Protein AF-A0A3D5HLJ8-F1 (afdb_monomer)

Solvent-accessible surface area (backbone atoms only — not comparable to full-atom values): 14282 Å² total; per-residue (Å²): 142,80,84,81,79,79,74,76,80,73,74,82,72,66,64,73,70,57,32,66,79,69,31,53,50,34,57,61,49,8,48,51,26,37,56,48,12,52,55,36,35,51,54,22,47,53,36,50,49,53,54,50,55,29,64,70,51,93,74,47,58,77,61,73,64,45,64,58,59,53,31,22,38,53,13,49,25,49,44,29,40,51,68,42,13,49,44,28,28,52,50,44,9,49,38,37,46,44,42,30,65,73,39,59,24,96,52,55,68,43,30,63,55,51,36,51,21,52,57,32,40,63,54,16,52,48,31,42,55,50,11,53,77,31,49,10,36,94,98,41,56,12,35,53,49,43,67,78,48,46,55,57,43,47,34,84,56,25,69,28,64,5,42,54,29,41,46,51,13,51,46,37,38,45,52,17,49,37,49,42,18,56,31,51,47,48,22,66,74,74,40,47,35,91,91,62,49,80,91,68,55,52,63,34,52,51,25,45,47,54,30,23,52,46,43,57,66,24,45,61,43,35,47,50,44,50,48,48,49,51,33,38,66,74,68,78,46,35,64,46,35,61,94,66,74,22,39,40,64,56,50,54,53,34,44,46,61,20,49,57,54,44,58,46,48,60,45,37,37,53,54,10,51,50,53,50,55,49,76,73,75,113

Radius of gyration: 22.06 Å; Cα contacts (8 Å, |Δi|>4): 430; chains: 1; bounding box: 84×42×60 Å

Secondary structure (DSSP, 8-state):
---------------THHHHHT---HHHHHHHHHHHHHHHHHHHHHHHHHHHHHTTSSSSTTTTT-HHHHHHHHHHHHHIIIIIIIHIIIIIIIIHHHHHHHHT-SS-SSHHHHHHHHHHHHHHHHHHHHTTSSB-STT-BS--STTTT-TTTTTTTS-STHHHHHHHHHHHHHHHHHHHHHHHHHHHHHSPPTT--GGGS-HHHHHHHHHHHHHHHHHHHHHHHHHHHHHHHHS---SS-GGGT--HHHHHHHHHHHHHHHHHHHHHHHHHHHHHHHHHH-

Foldseek 3Di:
DDDPPPPPPPPPQDDDPCCQLQPLALQSQLVLLQVQLVVLLVVLVVLVVVLCQCVVDPDRGPVNVPVQVSLQSQQSSVCSCQLGHLLSNLQRRCVSNPQCVQQVFPHWPRSRLNSVLSVLLVVLVVLLVVLQVWQWAPPHGHDRCHNLCFPPCVANVTLTCSSVSNLVSLVSSLSSLLSSLVRLLCCNPPGGDPPQDPVNGQQLSVLSNVLSVLSNPQSVLVNVLSVQSSCVNPVVDCQPPVVNPHNSVVSVVSSVSNVVSSVSSSCSSVVRVVVVVVVVPD

Sequence (282 aa):
MATDQATAHHEDHPVGWKRYVYSTNHKDIGTMYLIFAIIAGIIGGAMSVVMRMELQAPGDGILGGDYHLYNVLVTGHGLIMVFFMVMPAMIGGFGNWFVPLMIGAPDMAFPRMNNISFWLLPFAFALLGISIFVEGPPGNDGVGGGWTIYPPLSTSGQPGPAMDFAILSLHVAGASSILGAINFITTIFNMRAPGMTLHKMPLFVWSVLVTAFLLLLSLPVLAGAITMLLTDRNFGTTFFDPAGGGDPILYQHLFWFFGHPEVYILILPGFGIISHVVSTFS

Nearest PDB structures (foldseek):
  7vuw-assembly2_N  TM=9.730E-01  e=6.726E-23  Bos taurus
  3ehb-assembly1_A  TM=9.727E-01  e=1.563E-22  Paracoccus denitrificans
  3oma-assembly1_A  TM=9.628E-01  e=1.368E-22  Cereibacter sphaeroides 2.4.1
  3omi-assembly2_C  TM=9.629E-01  e=3.323E-22  Cereibacter sphaeroides 2.4.1
  3fye-assembly1_A  TM=9.620E-01  e=5.414E-22  Cereibacter sphaeroides

Mean predicted aligned error: 4.8 Å

Structure (mmCIF, N/CA/C/O backbone):
data_AF-A0A3D5HLJ8-F1
#
_entry.id   AF-A0A3D5HLJ8-F1
#
loop_
_atom_site.group_PDB
_atom_site.id
_atom_site.type_symbol
_atom_site.label_atom_id
_atom_site.label_alt_id
_atom_site.label_comp_id
_atom_site.label_asym_id
_atom_site.label_entity_id
_atom_site.label_seq_id
_atom_site.pdbx_PDB_ins_code
_atom_site.Cartn_x
_atom_site.Cartn_y
_atom_site.Cartn_z
_atom_site.occupancy
_atom_site.B_iso_or_equiv
_atom_site.auth_seq_id
_atom_site.auth_comp_id
_atom_site.auth_asym_id
_atom_site.auth_atom_id
_atom_site.pdbx_PDB_model_num
ATOM 1 N N . MET A 1 1 ? -56.054 14.769 29.050 1.00 47.56 1 MET A N 1
ATOM 2 C CA . MET A 1 1 ? -55.727 14.804 27.610 1.00 47.56 1 MET A CA 1
ATOM 3 C C . MET A 1 1 ? -54.433 15.575 27.441 1.00 47.56 1 MET A C 1
ATOM 5 O O . MET A 1 1 ? -54.458 16.782 27.613 1.00 47.56 1 MET A O 1
ATOM 9 N N . ALA A 1 2 ? -53.332 14.874 27.185 1.00 40.81 2 ALA A N 1
ATOM 10 C CA . ALA A 1 2 ? -52.115 15.396 26.560 1.00 40.81 2 ALA A CA 1
ATOM 11 C C . ALA A 1 2 ? -51.231 14.175 26.270 1.00 40.81 2 ALA A C 1
ATOM 13 O O . ALA A 1 2 ? -50.434 13.750 27.099 1.00 40.81 2 ALA A O 1
ATOM 14 N N . THR A 1 3 ? -51.497 13.513 25.147 1.00 42.25 3 THR A N 1
ATOM 15 C CA . THR A 1 3 ? -50.581 12.528 24.573 1.00 42.25 3 THR A CA 1
ATOM 16 C C . THR A 1 3 ? -49.439 13.307 23.942 1.00 42.25 3 THR A C 1
ATOM 18 O O . THR A 1 3 ? -49.626 13.916 22.889 1.00 42.25 3 THR A O 1
ATOM 21 N N . ASP A 1 4 ? -48.296 13.315 24.616 1.00 45.56 4 ASP A N 1
ATOM 22 C CA . ASP A 1 4 ? -47.043 13.822 24.072 1.00 45.56 4 ASP A CA 1
ATOM 23 C C . ASP A 1 4 ? -46.624 12.879 22.936 1.00 45.56 4 ASP A C 1
ATOM 25 O O . ASP A 1 4 ? -46.212 11.736 23.155 1.00 45.56 4 ASP A O 1
ATOM 29 N N . GLN A 1 5 ? -46.844 13.314 21.696 1.00 44.53 5 GLN A N 1
ATOM 30 C CA . GLN A 1 5 ? -46.314 12.638 20.522 1.00 44.53 5 GLN A CA 1
ATOM 31 C C . GLN A 1 5 ? -44.811 12.903 20.483 1.00 44.53 5 GLN A C 1
ATOM 33 O O . GLN A 1 5 ? -44.355 13.890 19.914 1.00 44.53 5 GLN A O 1
ATOM 38 N N . ALA A 1 6 ? -44.038 11.995 21.074 1.00 44.53 6 ALA A N 1
ATOM 39 C CA . ALA A 1 6 ? -42.623 11.856 20.774 1.00 44.53 6 ALA A CA 1
ATOM 40 C C . ALA A 1 6 ? -42.485 11.375 19.319 1.00 44.53 6 ALA A C 1
ATOM 42 O O . ALA A 1 6 ? -42.356 10.183 19.041 1.00 44.53 6 ALA A O 1
ATOM 43 N N . THR A 1 7 ? -42.567 12.303 18.367 1.00 42.22 7 THR A N 1
ATOM 44 C CA . THR A 1 7 ? -42.122 12.072 16.996 1.00 42.22 7 THR A CA 1
ATOM 45 C C . THR A 1 7 ? -40.618 11.857 17.042 1.00 42.22 7 THR A C 1
ATOM 47 O O . THR A 1 7 ? -39.843 12.806 17.161 1.00 42.22 7 THR A O 1
ATOM 50 N N . ALA A 1 8 ? -40.210 10.590 16.994 1.00 45.53 8 ALA A N 1
ATOM 51 C CA . ALA A 1 8 ? -38.843 10.209 16.704 1.00 45.53 8 ALA A CA 1
ATOM 52 C C . ALA A 1 8 ? -38.438 10.889 15.390 1.00 45.53 8 ALA A C 1
ATOM 54 O O . ALA A 1 8 ? -38.979 10.578 14.327 1.00 45.53 8 ALA A O 1
ATOM 55 N N . HIS A 1 9 ? -37.517 11.849 15.470 1.00 40.72 9 HIS A N 1
ATOM 56 C CA . HIS A 1 9 ? -36.786 12.325 14.307 1.00 40.72 9 HIS A CA 1
ATOM 57 C C . HIS A 1 9 ? -36.002 11.128 13.762 1.00 40.72 9 HIS A C 1
ATOM 59 O O . HIS A 1 9 ? -34.930 10.796 14.260 1.00 40.72 9 HIS A O 1
ATOM 65 N N . HIS A 1 10 ? -36.570 10.433 12.777 1.00 45.97 10 HIS A N 1
ATOM 66 C CA . HIS A 1 10 ? -35.800 9.552 11.917 1.00 45.97 10 HIS A CA 1
ATOM 67 C C . HIS A 1 10 ? -34.800 10.449 11.189 1.00 45.97 10 HIS A C 1
ATOM 69 O O . HIS A 1 10 ? -35.182 11.199 10.294 1.00 45.97 10 HIS A O 1
ATOM 75 N N . GLU A 1 11 ? -33.542 10.452 11.632 1.00 57.72 11 GLU A N 1
ATOM 76 C CA . GLU A 1 11 ? -32.472 11.061 10.852 1.00 57.72 11 GLU A CA 1
ATOM 77 C C . GLU A 1 11 ? -32.459 10.373 9.485 1.00 57.72 11 GLU A C 1
ATOM 79 O O . GLU A 1 11 ? -32.290 9.154 9.395 1.00 57.72 11 GLU A O 1
ATOM 84 N N . ASP A 1 12 ? -32.708 11.146 8.427 1.00 61.47 12 ASP A N 1
ATOM 85 C CA . ASP A 1 12 ? -32.666 10.671 7.050 1.00 61.47 12 ASP A CA 1
ATOM 86 C C . ASP A 1 12 ? -31.256 10.152 6.753 1.00 61.47 12 ASP A C 1
ATOM 88 O O . ASP A 1 12 ? -30.335 10.905 6.422 1.00 61.47 12 ASP A O 1
ATOM 92 N N . HIS A 1 13 ? -31.064 8.840 6.890 1.00 66.75 13 HIS A N 1
ATOM 93 C CA . HIS A 1 13 ? -29.817 8.210 6.501 1.00 66.75 13 HIS A CA 1
ATOM 94 C C . HIS A 1 13 ? -29.639 8.369 4.986 1.00 66.75 13 HIS A C 1
ATOM 96 O O . HIS A 1 13 ? -30.543 8.015 4.222 1.00 66.75 13 HIS A O 1
ATOM 102 N N . PRO A 1 14 ? -28.483 8.873 4.516 1.00 77.06 14 PRO A N 1
ATOM 103 C CA . PRO A 1 14 ? -28.240 9.005 3.090 1.00 77.06 14 PRO A CA 1
ATOM 104 C C . PRO A 1 14 ? -28.368 7.634 2.413 1.00 77.06 14 PRO A C 1
ATOM 106 O O . PRO A 1 14 ? -27.806 6.641 2.874 1.00 77.06 14 PRO A O 1
ATOM 109 N N . VAL A 1 15 ? -29.122 7.583 1.313 1.00 83.44 15 VAL A N 1
ATOM 110 C CA . VAL A 1 15 ? -29.376 6.367 0.523 1.00 83.44 15 VAL A CA 1
ATOM 111 C C . VAL A 1 15 ? -28.613 6.383 -0.803 1.00 83.44 15 VAL A C 1
ATOM 113 O O . VAL A 1 15 ? -28.214 7.435 -1.311 1.00 83.44 15 VAL A O 1
ATOM 116 N N . GLY A 1 16 ? -28.410 5.198 -1.382 1.00 87.25 16 GLY A N 1
ATOM 117 C CA . GLY A 1 16 ? -27.725 5.033 -2.666 1.00 87.25 16 GLY A CA 1
ATOM 118 C C . GLY A 1 16 ? -26.243 5.418 -2.608 1.00 87.25 16 GLY A C 1
ATOM 119 O O . GLY A 1 16 ? -25.570 5.200 -1.605 1.00 87.25 16 GLY A O 1
ATOM 120 N N . TRP A 1 17 ? -25.720 6.002 -3.688 1.00 88.88 17 TRP A N 1
ATOM 121 C CA . TRP A 1 17 ? -24.291 6.323 -3.813 1.00 88.88 17 TRP A CA 1
ATOM 122 C C . TRP A 1 17 ? -23.803 7.366 -2.795 1.00 88.88 17 TRP A C 1
ATOM 124 O O . TRP A 1 17 ? -22.659 7.298 -2.348 1.00 88.88 17 TRP A O 1
ATOM 134 N N . LYS A 1 18 ? -24.674 8.304 -2.383 1.00 89.81 18 LYS A N 1
ATOM 135 C CA . LYS A 1 18 ? -24.332 9.358 -1.411 1.00 89.81 18 LYS A CA 1
ATOM 136 C C . LYS A 1 18 ? -23.948 8.778 -0.053 1.00 89.81 18 LYS A C 1
ATOM 138 O O . LYS A 1 18 ? -23.083 9.346 0.606 1.00 89.81 18 LYS A O 1
ATOM 143 N N . ARG A 1 19 ? -24.556 7.645 0.324 1.00 89.56 19 ARG A N 1
ATOM 144 C CA . ARG A 1 19 ? -24.228 6.903 1.546 1.00 89.56 19 ARG A CA 1
ATOM 145 C C . ARG A 1 19 ? -22.748 6.564 1.610 1.00 89.56 19 ARG A C 1
ATOM 147 O O . ARG A 1 19 ? -22.129 6.766 2.639 1.00 89.56 19 ARG A O 1
ATOM 154 N N . TYR A 1 20 ? -22.207 6.067 0.503 1.00 90.19 20 TYR A N 1
ATOM 155 C CA . TYR A 1 20 ? -20.840 5.568 0.426 1.00 90.19 20 TYR A CA 1
ATOM 156 C C . TYR A 1 20 ? -19.841 6.697 0.167 1.00 90.19 20 TYR A C 1
ATOM 158 O O . TYR A 1 20 ? -18.838 6.803 0.863 1.00 90.19 20 TYR A O 1
ATOM 166 N N . VAL A 1 21 ? -20.133 7.602 -0.774 1.00 91.94 21 VAL A N 1
ATOM 167 C CA . VAL A 1 21 ? -19.215 8.704 -1.117 1.00 91.94 21 VAL A CA 1
ATOM 168 C C . VAL A 1 21 ? -18.995 9.664 0.050 1.00 91.94 21 VAL A C 1
ATOM 170 O O . VAL A 1 21 ? -17.865 10.084 0.296 1.00 91.94 21 VAL A O 1
ATOM 173 N N . TYR A 1 22 ? -20.047 9.974 0.807 1.00 92.25 22 TYR A N 1
ATOM 174 C CA . TYR A 1 22 ? -19.978 10.901 1.938 1.00 92.25 22 TYR A CA 1
ATOM 175 C C . TYR A 1 22 ? -20.074 10.194 3.292 1.00 92.25 22 TYR A C 1
ATOM 177 O O . TYR A 1 22 ? -20.430 10.832 4.284 1.00 92.25 22 TYR A O 1
ATOM 185 N N . SER A 1 23 ? -19.778 8.890 3.341 1.00 93.19 23 SER A N 1
ATOM 186 C CA . SER A 1 23 ? -19.899 8.126 4.577 1.00 93.19 23 SER A CA 1
ATOM 187 C C . SER A 1 23 ? -18.988 8.685 5.662 1.00 93.19 23 SER A C 1
ATOM 189 O O . SER A 1 23 ? -17.815 8.966 5.430 1.00 93.19 23 SER A O 1
ATOM 191 N N . THR A 1 24 ? -19.518 8.795 6.874 1.00 94.56 24 THR A N 1
ATOM 192 C CA . THR A 1 24 ? -18.714 8.901 8.096 1.00 94.56 24 THR A CA 1
ATOM 193 C C . THR A 1 24 ? -18.769 7.623 8.919 1.00 94.56 24 THR A C 1
ATOM 195 O O . THR A 1 24 ? -18.043 7.506 9.890 1.00 94.56 24 THR A O 1
ATOM 198 N N . ASN A 1 25 ? -19.605 6.661 8.534 1.00 96.31 25 ASN A N 1
ATOM 199 C CA . ASN A 1 25 ? -19.852 5.462 9.309 1.00 96.31 25 ASN A CA 1
ATOM 200 C C . ASN A 1 25 ? -18.732 4.434 9.071 1.00 96.31 25 ASN A C 1
ATOM 202 O O . ASN A 1 25 ? -18.549 3.965 7.942 1.00 96.31 25 ASN A O 1
ATOM 206 N N . HIS A 1 26 ? -18.013 4.038 10.129 1.00 97.69 26 HIS A N 1
ATOM 207 C CA . HIS A 1 26 ? -16.925 3.052 10.039 1.00 97.69 26 HIS A CA 1
ATOM 208 C C . HIS A 1 26 ? -17.322 1.718 9.387 1.00 97.69 26 HIS A C 1
ATOM 210 O O . HIS A 1 26 ? -16.491 1.061 8.765 1.00 97.69 26 HIS A O 1
ATOM 216 N N . LYS A 1 27 ? -18.590 1.315 9.486 1.00 97.75 27 LYS A N 1
ATOM 217 C CA . LYS A 1 27 ? -19.121 0.063 8.930 1.00 97.75 27 LYS A CA 1
ATOM 218 C C . LYS A 1 27 ? -19.225 0.135 7.412 1.00 97.75 27 LYS A C 1
ATOM 220 O O . LYS A 1 27 ? -18.802 -0.782 6.708 1.0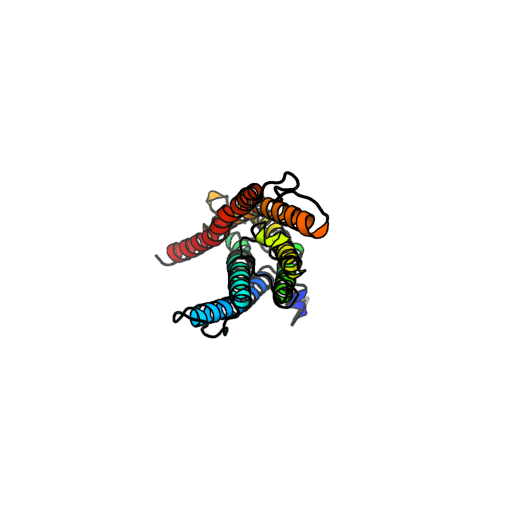0 97.75 27 LYS A O 1
ATOM 225 N N . ASP A 1 28 ? -19.756 1.246 6.910 1.00 96.88 28 ASP A N 1
ATOM 226 C CA . ASP A 1 28 ? -19.867 1.499 5.474 1.00 96.88 28 ASP A CA 1
ATOM 227 C C . ASP A 1 28 ? -18.473 1.642 4.855 1.00 96.88 28 ASP A C 1
ATOM 229 O O . ASP A 1 28 ? -18.185 1.002 3.846 1.00 96.88 28 ASP A O 1
ATOM 233 N N . ILE A 1 29 ? -17.578 2.392 5.509 1.00 97.94 29 ILE A N 1
ATOM 234 C CA . ILE A 1 29 ? -16.187 2.557 5.067 1.00 97.94 29 ILE A CA 1
ATOM 235 C C . ILE A 1 29 ? -15.447 1.210 5.086 1.00 97.94 29 ILE A C 1
ATOM 237 O O . ILE A 1 29 ? -14.812 0.846 4.098 1.00 97.94 29 ILE A O 1
ATOM 241 N N . GLY A 1 30 ? -15.574 0.420 6.157 1.00 98.06 30 GLY A N 1
ATOM 242 C CA . GLY A 1 30 ? -14.996 -0.927 6.230 1.00 98.06 30 GLY A CA 1
ATOM 243 C C . GLY A 1 30 ? -15.520 -1.852 5.127 1.00 98.06 30 GLY A C 1
ATOM 244 O O . GLY A 1 30 ? -14.752 -2.586 4.508 1.00 98.06 30 GLY A O 1
ATOM 245 N N . THR A 1 31 ? -16.811 -1.762 4.799 1.00 97.81 31 THR A N 1
ATOM 246 C CA . THR A 1 31 ? -17.408 -2.505 3.677 1.00 97.81 31 THR A CA 1
ATOM 247 C C . THR A 1 31 ? -16.813 -2.069 2.336 1.00 97.81 31 THR A C 1
ATOM 249 O O . THR A 1 31 ? -16.489 -2.916 1.505 1.00 97.81 31 THR A O 1
ATOM 252 N N . MET A 1 32 ? -16.615 -0.764 2.130 1.00 98.00 32 MET A N 1
ATOM 253 C CA . MET A 1 32 ? -15.980 -0.226 0.924 1.00 98.00 32 MET A CA 1
ATOM 254 C C . MET A 1 32 ? -14.545 -0.745 0.762 1.00 98.00 32 MET A C 1
ATOM 256 O O . MET A 1 32 ? -14.191 -1.196 -0.327 1.00 98.00 32 MET A O 1
ATOM 260 N N . TYR A 1 33 ? -13.751 -0.774 1.840 1.00 98.62 33 TYR A N 1
ATOM 261 C CA . TYR A 1 33 ? -12.410 -1.371 1.840 1.00 98.62 33 TYR A CA 1
ATOM 262 C C . TYR A 1 33 ? -12.424 -2.853 1.439 1.00 98.62 33 TYR A C 1
ATOM 264 O O . TYR A 1 33 ? -11.608 -3.267 0.617 1.00 98.62 33 TYR A O 1
ATOM 272 N N . LEU A 1 34 ? -13.352 -3.651 1.979 1.00 98.56 34 LEU A N 1
ATOM 273 C CA . LEU A 1 34 ? -13.454 -5.079 1.655 1.00 98.56 34 LEU A CA 1
ATOM 274 C C . LEU A 1 34 ? -13.860 -5.314 0.195 1.00 98.56 34 LEU A C 1
ATOM 276 O O . LEU A 1 34 ? -13.253 -6.144 -0.477 1.00 98.56 34 LEU A O 1
ATOM 280 N N . ILE A 1 35 ? -14.847 -4.571 -0.314 1.00 98.50 35 ILE A N 1
ATOM 281 C CA . ILE A 1 35 ? -15.266 -4.662 -1.722 1.00 98.50 35 ILE A CA 1
ATOM 282 C C . ILE A 1 35 ? -14.102 -4.288 -2.642 1.00 98.50 35 ILE A C 1
ATOM 284 O O . ILE A 1 35 ? -13.804 -5.018 -3.587 1.00 98.50 35 ILE A O 1
ATOM 288 N N . PHE A 1 36 ? -13.418 -3.181 -2.346 1.00 98.62 36 PHE A N 1
ATOM 289 C CA . PHE A 1 36 ? -12.245 -2.746 -3.096 1.00 98.62 36 PHE A CA 1
ATOM 290 C C . PHE A 1 36 ? -11.149 -3.819 -3.106 1.00 98.62 36 PHE A C 1
ATOM 292 O O . PHE A 1 36 ? -10.668 -4.190 -4.175 1.00 98.62 36 PHE A O 1
ATOM 299 N N . ALA A 1 37 ? -10.808 -4.372 -1.940 1.00 98.62 37 ALA A N 1
ATOM 300 C CA . ALA A 1 37 ? -9.772 -5.390 -1.814 1.00 98.62 37 ALA A CA 1
ATOM 301 C C . ALA A 1 37 ? -10.110 -6.683 -2.571 1.00 98.62 37 ALA A C 1
ATOM 303 O O . ALA A 1 37 ? -9.219 -7.301 -3.150 1.00 98.62 37 ALA A O 1
ATOM 304 N N . ILE A 1 38 ? -11.386 -7.087 -2.608 1.00 98.69 38 ILE A N 1
ATOM 305 C CA . ILE A 1 38 ? -11.837 -8.237 -3.405 1.00 98.69 38 ILE A CA 1
ATOM 306 C C . ILE A 1 38 ? -11.643 -7.958 -4.898 1.00 98.69 38 ILE A C 1
ATOM 308 O O . ILE A 1 38 ? -11.092 -8.799 -5.604 1.00 98.69 38 ILE A O 1
ATOM 312 N N . ILE A 1 39 ? -12.050 -6.781 -5.380 1.00 98.69 39 ILE A N 1
ATOM 313 C CA . ILE A 1 39 ? -11.892 -6.399 -6.791 1.00 98.69 39 ILE A CA 1
ATOM 314 C C . ILE A 1 39 ? -10.406 -6.363 -7.171 1.00 98.69 39 ILE A C 1
ATOM 316 O O . ILE A 1 39 ? -10.006 -7.003 -8.145 1.00 98.69 39 ILE A O 1
ATOM 320 N N . ALA A 1 40 ? -9.578 -5.678 -6.380 1.00 98.69 40 ALA A N 1
ATOM 321 C CA . ALA A 1 40 ? -8.134 -5.623 -6.586 1.00 98.69 40 ALA A CA 1
ATOM 322 C C . ALA A 1 40 ? -7.504 -7.025 -6.533 1.00 98.69 40 ALA A C 1
ATOM 324 O O . ALA A 1 40 ? -6.685 -7.369 -7.382 1.00 98.69 40 ALA A O 1
ATOM 325 N N . GLY A 1 41 ? -7.938 -7.869 -5.594 1.00 98.56 41 GLY A N 1
ATOM 326 C CA . GLY A 1 41 ? -7.488 -9.252 -5.457 1.00 98.56 41 GLY A CA 1
ATOM 327 C C . GLY A 1 41 ? -7.839 -10.137 -6.651 1.00 98.56 41 GLY A C 1
ATOM 328 O O . GLY A 1 41 ? -7.020 -10.957 -7.052 1.00 98.56 41 GLY A O 1
ATOM 329 N N . ILE A 1 42 ? -9.011 -9.954 -7.266 1.00 98.75 42 ILE A N 1
ATOM 330 C CA . ILE A 1 42 ? -9.381 -10.660 -8.502 1.00 98.75 42 ILE A CA 1
ATOM 331 C C . ILE A 1 42 ? -8.462 -10.233 -9.652 1.00 98.75 42 ILE A C 1
ATOM 333 O O . ILE A 1 42 ? -7.967 -11.091 -10.380 1.00 98.75 42 ILE A O 1
ATOM 337 N N . ILE A 1 43 ? -8.186 -8.933 -9.792 1.00 98.62 43 ILE A N 1
ATOM 338 C CA . ILE A 1 43 ? -7.286 -8.406 -10.831 1.00 98.62 43 ILE A CA 1
ATOM 339 C C . ILE A 1 43 ? -5.857 -8.935 -10.626 1.00 98.62 43 ILE A C 1
ATOM 341 O O . ILE A 1 43 ? -5.265 -9.494 -11.549 1.00 98.62 43 ILE A O 1
ATOM 345 N N . GLY A 1 44 ? -5.320 -8.830 -9.408 1.00 98.56 44 GLY A N 1
ATOM 346 C CA . GLY A 1 44 ? -3.999 -9.363 -9.066 1.00 98.56 44 GLY A CA 1
ATOM 347 C C . GLY A 1 44 ? -3.925 -10.883 -9.231 1.00 98.56 44 GLY A C 1
ATOM 348 O O . GLY A 1 44 ? -2.939 -11.409 -9.746 1.00 98.56 44 GLY A O 1
ATOM 349 N N . GLY A 1 45 ? -4.984 -11.605 -8.861 1.00 98.50 45 GLY A N 1
ATOM 350 C CA . GLY A 1 45 ? -5.110 -13.045 -9.071 1.00 98.50 45 GLY A CA 1
ATOM 351 C C . GLY A 1 45 ? -5.095 -13.425 -10.552 1.00 98.50 45 GLY A C 1
ATOM 352 O O . GLY A 1 45 ? -4.377 -14.348 -10.930 1.00 98.50 45 GLY A O 1
ATOM 353 N N . ALA A 1 46 ? -5.805 -12.680 -11.402 1.00 98.56 46 ALA A N 1
ATOM 354 C CA . ALA A 1 46 ? -5.792 -12.885 -12.848 1.00 98.56 46 ALA A CA 1
ATOM 355 C C . ALA A 1 46 ? -4.385 -12.693 -13.440 1.00 98.56 46 ALA A C 1
ATOM 357 O O . ALA A 1 46 ? -3.937 -13.543 -14.208 1.00 98.56 46 ALA A O 1
ATOM 358 N N . MET A 1 47 ? -3.643 -11.659 -13.017 1.00 98.44 47 MET A N 1
ATOM 359 C CA . MET A 1 47 ? -2.232 -11.490 -13.405 1.00 98.44 47 MET A CA 1
ATOM 360 C C . MET A 1 47 ? -1.382 -12.704 -12.995 1.00 98.44 47 MET A C 1
ATOM 362 O O . MET A 1 47 ? -0.574 -13.188 -13.784 1.00 98.44 47 MET A O 1
ATOM 366 N N . SER A 1 48 ? -1.604 -13.254 -11.792 1.00 98.25 48 SER A N 1
ATOM 367 C CA . SER A 1 48 ? -0.922 -14.475 -11.330 1.00 98.25 48 SER A CA 1
ATOM 368 C C . SER A 1 48 ? -1.214 -15.688 -12.207 1.00 98.25 48 SER A C 1
ATOM 370 O O . SER A 1 48 ? -0.308 -16.465 -12.504 1.00 98.25 48 SER A O 1
ATOM 372 N N . VAL A 1 49 ? -2.467 -15.852 -12.639 1.00 98.50 49 VAL A N 1
ATOM 373 C CA . VAL A 1 49 ? -2.860 -16.944 -13.537 1.00 98.50 49 VAL A CA 1
ATOM 374 C C . VAL A 1 49 ? -2.132 -16.824 -14.873 1.00 98.50 49 VAL A C 1
ATOM 376 O O . VAL A 1 49 ? -1.560 -17.816 -15.315 1.00 98.50 49 VAL A O 1
ATOM 379 N N . VAL A 1 50 ? -2.063 -15.629 -15.468 1.00 98.31 50 VAL A N 1
ATOM 380 C CA . VAL A 1 50 ? -1.328 -15.410 -16.728 1.00 98.31 50 VAL A CA 1
ATOM 381 C C . VAL A 1 50 ? 0.156 -15.756 -16.572 1.00 98.31 50 VAL A C 1
ATOM 383 O O . VAL A 1 50 ? 0.682 -16.523 -17.373 1.00 98.31 50 VAL A O 1
ATOM 386 N N . MET A 1 51 ? 0.816 -15.289 -15.504 1.00 98.19 51 MET A N 1
ATOM 387 C CA . MET A 1 51 ? 2.221 -15.640 -15.234 1.00 98.19 51 MET A CA 1
ATOM 388 C C . MET A 1 51 ? 2.431 -17.153 -15.092 1.00 98.19 51 MET A C 1
ATOM 390 O O . MET A 1 51 ? 3.416 -17.701 -15.575 1.00 98.19 51 MET A O 1
ATOM 394 N N . ARG A 1 52 ? 1.506 -17.854 -14.427 1.00 97.94 52 ARG A N 1
ATOM 395 C CA . ARG A 1 52 ? 1.589 -19.312 -14.249 1.00 97.94 52 ARG A CA 1
ATOM 396 C C . ARG A 1 52 ? 1.333 -20.074 -15.545 1.00 97.94 52 ARG A C 1
ATOM 398 O O . ARG A 1 52 ? 1.932 -21.127 -15.731 1.00 97.94 52 ARG A O 1
ATOM 405 N N . MET A 1 53 ? 0.463 -19.562 -16.415 1.00 97.81 53 MET A N 1
ATOM 406 C CA . MET A 1 53 ? 0.240 -20.125 -17.748 1.00 97.81 53 MET A CA 1
ATOM 407 C C . MET A 1 53 ? 1.479 -19.964 -18.629 1.00 97.81 53 MET A C 1
ATOM 409 O O . MET A 1 53 ? 1.850 -20.916 -19.309 1.00 97.81 53 MET A O 1
ATOM 413 N N . GLU A 1 54 ? 2.148 -18.809 -18.562 1.00 97.50 54 GLU A N 1
ATOM 414 C CA . GLU A 1 54 ? 3.423 -18.579 -19.251 1.00 97.50 54 GLU A CA 1
ATOM 415 C C . GLU A 1 54 ? 4.492 -19.585 -18.806 1.00 97.50 54 GLU A C 1
ATOM 417 O O . GLU A 1 54 ? 5.146 -20.214 -19.630 1.00 97.50 54 GLU A O 1
ATOM 422 N N . LEU A 1 55 ? 4.607 -19.819 -17.497 1.00 97.31 55 LEU A N 1
ATOM 423 C CA . LEU A 1 55 ? 5.604 -20.725 -16.920 1.00 97.31 55 LEU A CA 1
ATOM 424 C C . LEU A 1 55 ? 5.220 -22.217 -16.943 1.00 97.31 55 LEU A C 1
ATOM 426 O O . LEU A 1 55 ? 5.916 -23.032 -16.332 1.00 97.31 55 LEU A O 1
ATOM 430 N N . GLN A 1 56 ? 4.120 -22.609 -17.594 1.00 96.94 56 GLN A N 1
ATOM 431 C CA . GLN A 1 56 ? 3.641 -23.998 -17.551 1.00 96.94 56 GLN A CA 1
ATOM 432 C C . GLN A 1 56 ? 4.608 -24.984 -18.233 1.00 96.94 56 GLN A C 1
ATOM 434 O O . GLN A 1 56 ? 4.694 -26.147 -17.835 1.00 96.94 56 GLN A O 1
ATOM 439 N N . ALA A 1 57 ? 5.332 -24.533 -19.255 1.00 95.31 57 ALA A N 1
ATOM 440 C CA . ALA A 1 57 ? 6.376 -25.289 -19.935 1.00 95.31 57 ALA A CA 1
ATOM 441 C C . ALA A 1 57 ? 7.518 -24.342 -20.346 1.00 95.31 57 ALA A C 1
ATOM 443 O O . ALA A 1 57 ? 7.276 -23.149 -20.503 1.00 95.31 57 ALA A O 1
ATOM 444 N N . PRO A 1 58 ? 8.755 -24.837 -20.540 1.00 94.94 58 PRO A N 1
ATOM 445 C CA . PRO A 1 58 ? 9.842 -24.003 -21.050 1.00 94.94 58 PRO A CA 1
ATOM 446 C C . PRO A 1 58 ? 9.526 -23.445 -22.449 1.00 94.94 58 PRO A C 1
ATOM 448 O O . PRO A 1 58 ? 9.045 -24.190 -23.304 1.00 94.94 58 PRO A O 1
ATOM 451 N N . GLY A 1 59 ? 9.853 -22.174 -22.699 1.00 93.06 59 GLY A N 1
ATOM 452 C CA . GLY A 1 59 ? 9.641 -21.490 -23.982 1.00 93.06 59 GLY A CA 1
ATOM 453 C C . GLY A 1 59 ? 8.899 -20.162 -23.815 1.00 93.06 59 GLY A C 1
ATOM 454 O O . GLY A 1 59 ? 8.845 -19.634 -22.711 1.00 93.06 59 GLY A O 1
ATOM 455 N N . ASP A 1 60 ? 8.325 -19.662 -24.910 1.00 92.62 60 ASP A N 1
ATOM 456 C CA . ASP A 1 60 ? 7.665 -18.343 -25.003 1.00 92.62 60 ASP A CA 1
ATOM 457 C C . ASP A 1 60 ? 6.141 -18.372 -24.739 1.00 92.62 60 ASP A C 1
ATOM 459 O O . ASP A 1 60 ? 5.434 -17.409 -25.035 1.00 92.62 60 ASP A O 1
ATOM 463 N N . GLY A 1 61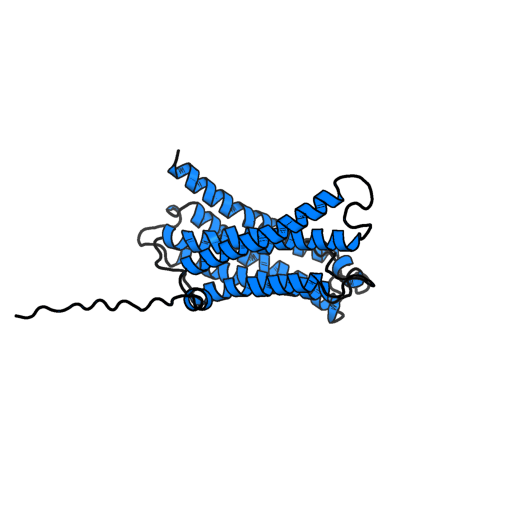 ? 5.634 -19.505 -24.242 1.00 93.38 61 GLY A N 1
ATOM 464 C CA . GLY A 1 61 ? 4.304 -19.657 -23.647 1.00 93.38 61 GLY A CA 1
ATOM 465 C C . GLY A 1 61 ? 3.130 -18.932 -24.325 1.00 93.38 61 GLY A C 1
ATOM 466 O O . GLY A 1 61 ? 2.900 -19.039 -25.530 1.00 93.38 61 GLY A O 1
ATOM 467 N N . ILE A 1 62 ? 2.318 -18.271 -23.495 1.00 96.12 62 ILE A N 1
ATOM 468 C CA . ILE A 1 62 ? 1.120 -17.507 -23.876 1.00 96.12 62 ILE A CA 1
ATOM 469 C C . ILE A 1 62 ? 1.449 -16.046 -24.212 1.00 96.12 62 ILE A C 1
ATOM 471 O O . ILE A 1 62 ? 0.680 -15.400 -24.923 1.00 96.12 62 ILE A O 1
ATOM 475 N N . LEU A 1 63 ? 2.571 -15.524 -23.713 1.00 96.81 63 LEU A N 1
ATOM 476 C CA . LEU A 1 63 ? 3.023 -14.153 -23.945 1.00 96.81 63 LEU A CA 1
ATOM 477 C C . LEU A 1 63 ? 3.809 -13.999 -25.252 1.00 96.81 63 LEU A C 1
ATOM 479 O O . LEU A 1 63 ? 4.125 -12.879 -25.641 1.00 96.81 63 LEU A O 1
ATOM 483 N N . GLY A 1 64 ? 4.110 -15.093 -25.955 1.00 95.50 64 GLY A N 1
ATOM 484 C CA . GLY A 1 64 ? 4.676 -15.063 -27.304 1.00 95.50 64 GLY A CA 1
ATOM 485 C C . GLY A 1 64 ? 6.052 -14.399 -27.389 1.00 95.50 64 GLY A C 1
ATOM 486 O O . GLY A 1 64 ? 6.378 -13.820 -28.423 1.00 95.50 64 GLY A O 1
ATOM 487 N N . GLY A 1 65 ? 6.836 -14.459 -26.309 1.00 95.56 65 GLY A N 1
ATOM 488 C CA . GLY A 1 65 ? 8.176 -13.873 -26.227 1.00 95.56 65 GLY A CA 1
ATOM 489 C C . GLY A 1 65 ? 8.196 -12.421 -25.741 1.00 95.56 65 GLY A C 1
ATOM 490 O O . GLY A 1 65 ? 9.252 -11.789 -25.745 1.00 95.56 65 GLY A O 1
ATOM 491 N N . ASP A 1 66 ? 7.057 -11.877 -25.296 1.00 96.25 66 ASP A N 1
ATOM 492 C CA . ASP A 1 66 ? 7.002 -10.568 -24.639 1.00 96.25 66 ASP A CA 1
ATOM 493 C C . ASP A 1 66 ? 7.489 -10.657 -23.180 1.00 96.25 66 ASP A C 1
ATOM 495 O O . ASP A 1 66 ? 6.728 -10.737 -22.207 1.00 96.25 66 ASP A O 1
ATOM 499 N N . TYR A 1 67 ? 8.813 -10.665 -23.030 1.00 95.81 67 TYR A N 1
ATOM 500 C CA . TYR A 1 67 ? 9.473 -10.772 -21.730 1.00 95.81 67 TYR A CA 1
ATOM 501 C C . TYR A 1 67 ? 9.265 -9.534 -20.848 1.00 95.81 67 TYR A C 1
ATOM 503 O O . TYR A 1 67 ? 9.340 -9.634 -19.620 1.00 95.81 67 TYR A O 1
ATOM 511 N N . HIS A 1 68 ? 9.010 -8.359 -21.435 1.00 97.19 68 HIS A N 1
ATOM 512 C CA . HIS A 1 68 ? 8.759 -7.152 -20.649 1.00 97.19 68 HIS A CA 1
ATOM 513 C C . HIS A 1 68 ? 7.344 -7.158 -20.082 1.00 97.19 68 HIS A C 1
ATOM 515 O O . HIS A 1 68 ? 7.184 -6.902 -18.889 1.00 97.19 68 HIS A O 1
ATOM 521 N N . LEU A 1 69 ? 6.337 -7.557 -20.863 1.00 97.50 69 LEU A N 1
ATOM 522 C CA . LEU A 1 69 ? 4.980 -7.741 -20.352 1.00 97.50 69 LEU A CA 1
ATOM 523 C C . LEU A 1 69 ? 4.947 -8.738 -19.189 1.00 97.50 69 LEU A C 1
ATOM 525 O O . LEU A 1 69 ? 4.256 -8.493 -18.200 1.00 97.50 69 LEU A O 1
ATOM 529 N N . TYR A 1 70 ? 5.746 -9.811 -19.234 1.00 98.00 70 TYR A N 1
ATOM 530 C CA . TYR A 1 70 ? 5.905 -10.702 -18.081 1.00 98.00 70 TYR A CA 1
ATOM 531 C C . TYR A 1 70 ? 6.377 -9.940 -16.827 1.00 98.00 70 TYR A C 1
ATOM 533 O O . TYR A 1 70 ? 5.775 -10.065 -15.759 1.00 98.00 70 TYR A O 1
ATOM 541 N N . ASN A 1 71 ? 7.399 -9.088 -16.949 1.00 98.12 71 ASN A N 1
ATOM 542 C CA . ASN A 1 71 ? 7.887 -8.264 -15.837 1.00 98.12 71 ASN A CA 1
ATOM 543 C C . ASN A 1 71 ? 6.847 -7.242 -15.357 1.00 98.12 71 ASN A C 1
ATOM 545 O O . ASN A 1 71 ? 6.747 -6.996 -14.151 1.00 98.12 71 ASN A O 1
ATOM 549 N N . VAL A 1 72 ? 6.047 -6.672 -16.261 1.00 98.38 72 VAL A N 1
ATOM 550 C CA . VAL A 1 72 ? 4.931 -5.777 -15.917 1.00 98.38 72 VAL A CA 1
ATOM 551 C C . VAL A 1 72 ? 3.866 -6.525 -15.118 1.00 98.38 72 VAL A C 1
ATOM 553 O O . VAL A 1 72 ? 3.413 -6.025 -14.088 1.00 98.38 72 VAL A O 1
ATOM 556 N N . LEU A 1 73 ? 3.520 -7.754 -15.515 1.00 98.38 73 LEU A N 1
ATOM 557 C CA . LEU A 1 73 ? 2.579 -8.608 -14.784 1.00 98.38 73 LEU A CA 1
ATOM 558 C C . LEU A 1 73 ? 3.107 -8.990 -13.397 1.00 98.38 73 LEU A C 1
ATOM 560 O O . LEU A 1 73 ? 2.356 -8.909 -12.426 1.00 98.38 73 LEU A O 1
ATOM 564 N N . VAL A 1 74 ? 4.391 -9.349 -13.277 1.00 98.38 74 VAL A N 1
ATOM 565 C CA . VAL A 1 74 ? 5.038 -9.642 -11.983 1.00 98.38 74 VAL A CA 1
ATOM 566 C C . VAL A 1 74 ? 5.000 -8.417 -11.070 1.00 98.38 74 VAL A C 1
ATOM 568 O O . VAL A 1 74 ? 4.619 -8.518 -9.900 1.00 98.38 74 VAL A O 1
ATOM 571 N N . THR A 1 75 ? 5.373 -7.254 -11.607 1.00 98.44 75 THR A N 1
ATOM 572 C CA . THR A 1 75 ? 5.414 -5.986 -10.868 1.00 98.44 75 THR A CA 1
ATOM 573 C C . THR A 1 75 ? 4.017 -5.584 -10.405 1.00 98.44 75 THR A C 1
ATOM 575 O O . THR A 1 75 ? 3.798 -5.366 -9.212 1.00 98.44 75 THR A O 1
ATOM 578 N N . GLY A 1 76 ? 3.056 -5.556 -11.332 1.00 98.38 76 GLY A N 1
ATOM 579 C CA . GLY A 1 76 ? 1.660 -5.232 -11.060 1.00 98.38 76 GLY A CA 1
ATOM 580 C C . GLY A 1 76 ? 1.036 -6.189 -10.050 1.00 98.38 76 GLY A C 1
ATOM 581 O O . GLY A 1 76 ? 0.460 -5.734 -9.066 1.00 98.38 76 GLY A O 1
ATOM 582 N N . HIS A 1 77 ? 1.214 -7.504 -10.220 1.00 98.69 77 HIS A N 1
ATOM 583 C CA . HIS A 1 77 ? 0.708 -8.509 -9.284 1.00 98.69 77 HIS A CA 1
ATOM 584 C C . HIS A 1 77 ? 1.207 -8.263 -7.858 1.00 98.69 77 HIS A C 1
ATOM 586 O O . HIS A 1 77 ? 0.396 -8.185 -6.935 1.00 98.69 77 HIS A O 1
ATOM 592 N N . GLY A 1 78 ? 2.523 -8.114 -7.673 1.00 98.06 78 GLY A N 1
ATOM 593 C CA . GLY A 1 78 ? 3.112 -7.907 -6.349 1.00 98.06 78 GLY A CA 1
ATOM 594 C C . GLY A 1 78 ? 2.566 -6.653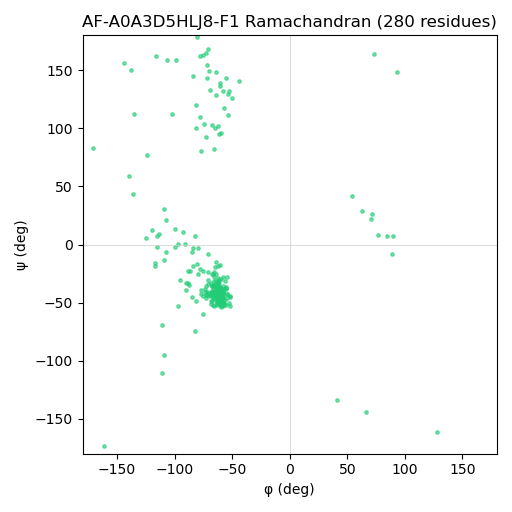 -5.667 1.00 98.06 78 GLY A C 1
ATOM 595 O O . GLY A 1 78 ? 2.072 -6.725 -4.541 1.00 98.06 78 GLY A O 1
ATOM 596 N N . LEU A 1 79 ? 2.572 -5.520 -6.376 1.00 98.25 79 LEU A N 1
ATOM 597 C CA . LEU A 1 79 ? 2.086 -4.251 -5.834 1.00 98.25 79 LEU A CA 1
ATOM 598 C C . LEU A 1 79 ? 0.579 -4.290 -5.531 1.00 98.25 79 LEU A C 1
ATOM 600 O O . LEU A 1 79 ? 0.158 -3.822 -4.473 1.00 98.25 79 LEU A O 1
ATOM 604 N N . ILE A 1 80 ? -0.231 -4.895 -6.407 1.00 98.75 80 ILE A N 1
ATOM 605 C CA . ILE A 1 80 ? -1.680 -5.048 -6.209 1.00 98.75 80 ILE A CA 1
ATOM 606 C C . ILE A 1 80 ? -1.983 -5.903 -4.981 1.00 98.75 80 ILE A C 1
ATOM 608 O O . ILE A 1 80 ? -2.774 -5.496 -4.128 1.00 98.75 80 ILE A O 1
ATOM 612 N N . MET A 1 81 ? -1.358 -7.075 -4.862 1.00 98.44 81 MET A N 1
ATOM 613 C CA . MET A 1 81 ? -1.665 -7.993 -3.766 1.00 98.44 81 MET A CA 1
ATOM 614 C C . MET A 1 81 ? -1.300 -7.392 -2.408 1.00 98.44 81 MET A C 1
ATOM 616 O O . MET A 1 81 ? -2.079 -7.485 -1.462 1.00 98.44 81 MET A O 1
ATOM 620 N N . VAL A 1 82 ? -0.155 -6.722 -2.321 1.00 96.19 82 VAL A N 1
ATOM 621 C CA . VAL A 1 82 ? 0.348 -6.148 -1.072 1.00 96.19 82 VAL A CA 1
ATOM 622 C C . VAL A 1 82 ? -0.412 -4.874 -0.684 1.00 96.19 82 VAL A C 1
ATOM 624 O O . VAL A 1 82 ? -1.063 -4.830 0.364 1.00 96.19 82 VAL A O 1
ATOM 627 N N . PHE A 1 83 ? -0.382 -3.850 -1.543 1.00 97.12 83 PHE A N 1
ATOM 628 C CA . PHE A 1 83 ? -0.865 -2.506 -1.204 1.00 97.12 83 PHE A CA 1
ATOM 629 C C . PHE A 1 83 ? -2.361 -2.308 -1.446 1.00 97.12 83 PHE A C 1
ATOM 631 O O . PHE A 1 83 ? -2.965 -1.432 -0.828 1.00 97.12 83 PHE A O 1
ATOM 638 N N . PHE A 1 84 ? -2.974 -3.107 -2.324 1.00 98.50 84 PHE A N 1
ATOM 639 C CA . PHE A 1 84 ? -4.354 -2.890 -2.766 1.00 98.50 84 PHE A CA 1
ATOM 640 C C . PHE A 1 84 ? -5.321 -4.018 -2.390 1.00 98.50 84 PHE A C 1
ATOM 642 O O . PHE A 1 84 ? -6.530 -3.793 -2.377 1.00 98.50 84 PHE A O 1
ATOM 649 N N . MET A 1 85 ? -4.819 -5.196 -2.010 1.00 98.31 85 MET A N 1
ATOM 650 C CA . MET A 1 85 ? -5.641 -6.309 -1.532 1.00 98.31 85 MET A CA 1
ATOM 651 C C . MET A 1 85 ? -5.439 -6.578 -0.037 1.00 98.31 85 MET A C 1
ATOM 653 O O . MET A 1 85 ? -6.342 -6.287 0.748 1.00 98.31 85 MET A O 1
ATOM 657 N N . VAL A 1 86 ? -4.274 -7.084 0.386 1.00 97.00 86 VAL A N 1
ATOM 658 C CA . VAL A 1 86 ? -4.085 -7.557 1.770 1.00 97.00 86 VAL A CA 1
ATOM 659 C C . VAL A 1 86 ? -4.152 -6.399 2.763 1.00 97.00 86 VAL A C 1
ATOM 661 O O . VAL A 1 86 ? -4.940 -6.455 3.708 1.00 97.00 86 VAL A O 1
ATOM 664 N N . MET A 1 87 ? -3.379 -5.329 2.554 1.00 95.25 87 MET A N 1
ATOM 665 C CA . MET A 1 87 ? -3.353 -4.200 3.491 1.00 95.25 87 MET A CA 1
ATOM 666 C C . MET A 1 87 ? -4.733 -3.510 3.615 1.00 95.25 87 MET A C 1
ATOM 668 O O . MET A 1 87 ? -5.213 -3.354 4.747 1.00 95.25 87 MET A O 1
ATOM 672 N N . PRO A 1 88 ? -5.448 -3.187 2.513 1.00 97.44 88 PRO A N 1
ATOM 673 C CA . PRO A 1 88 ? -6.809 -2.655 2.584 1.00 97.44 88 PRO A CA 1
ATOM 674 C C . PRO A 1 88 ? -7.814 -3.611 3.223 1.00 97.44 88 PRO A C 1
ATOM 676 O O . PRO A 1 88 ? -8.647 -3.152 3.996 1.00 97.44 88 PRO A O 1
ATOM 679 N N . ALA A 1 89 ? -7.746 -4.920 2.963 1.00 98.00 89 ALA A N 1
ATOM 680 C CA . ALA A 1 89 ? -8.665 -5.878 3.577 1.00 98.00 89 ALA A CA 1
ATOM 681 C C . ALA A 1 89 ? -8.455 -5.976 5.094 1.00 98.00 89 ALA A C 1
ATOM 683 O O . ALA A 1 89 ? -9.405 -5.818 5.864 1.00 98.00 89 ALA A O 1
ATOM 684 N N . MET A 1 90 ? -7.214 -6.219 5.524 1.00 95.25 90 MET A N 1
ATOM 685 C CA . MET A 1 90 ? -6.888 -6.559 6.912 1.00 95.25 90 MET A CA 1
ATOM 686 C C . MET A 1 90 ? -7.005 -5.361 7.856 1.00 95.25 90 MET A C 1
ATOM 688 O O . MET A 1 90 ? -7.563 -5.488 8.945 1.00 95.25 90 MET A O 1
ATOM 692 N N . ILE A 1 91 ? -6.517 -4.189 7.443 1.00 94.50 91 ILE A N 1
ATOM 693 C CA . ILE A 1 91 ? -6.554 -2.977 8.271 1.00 94.50 91 ILE A CA 1
ATOM 694 C C . ILE A 1 91 ? -7.743 -2.100 7.903 1.00 94.50 91 ILE A C 1
ATOM 696 O O . ILE A 1 91 ? -8.555 -1.764 8.764 1.00 94.50 91 ILE A O 1
ATOM 700 N N . GLY A 1 92 ? -7.889 -1.764 6.624 1.00 95.44 92 GLY A N 1
ATOM 701 C CA . GLY A 1 92 ? -8.975 -0.904 6.166 1.00 95.44 92 GLY A CA 1
ATOM 702 C C . GLY A 1 92 ? -10.358 -1.539 6.322 1.00 95.44 92 GLY A C 1
ATOM 703 O O . GLY A 1 92 ? -11.283 -0.873 6.768 1.00 95.44 92 GLY A O 1
ATOM 704 N N . GLY A 1 93 ? -10.507 -2.822 6.002 1.00 97.56 93 GLY A N 1
ATOM 705 C CA . GLY A 1 93 ? -11.772 -3.546 6.051 1.00 97.56 93 GLY A CA 1
ATOM 706 C C . GLY A 1 93 ? -12.100 -4.037 7.453 1.00 97.56 93 GLY A C 1
ATOM 707 O O . GLY A 1 93 ? -12.953 -3.470 8.138 1.00 97.56 93 GLY A O 1
ATOM 708 N N . PHE A 1 94 ? -11.399 -5.083 7.896 1.00 97.75 94 PHE A N 1
ATOM 709 C CA . PHE A 1 94 ? -11.620 -5.697 9.208 1.00 97.75 94 PHE A CA 1
ATOM 710 C C . PHE A 1 94 ? -11.377 -4.714 10.358 1.00 97.75 94 PHE A C 1
ATOM 712 O O . PHE A 1 94 ? -12.169 -4.681 11.300 1.00 97.75 94 PHE A O 1
ATOM 719 N N . GLY A 1 95 ? -10.328 -3.890 10.286 1.00 97.81 95 GLY A N 1
ATOM 720 C CA . GLY A 1 95 ? -10.041 -2.895 11.320 1.00 97.81 95 GLY A CA 1
ATOM 721 C C . GLY A 1 95 ? -11.195 -1.911 11.499 1.00 97.81 95 GLY A C 1
ATOM 722 O O . GLY A 1 95 ? -11.707 -1.777 12.610 1.00 97.81 95 GLY A O 1
ATOM 723 N N . ASN A 1 96 ? -11.668 -1.282 10.417 1.00 98.12 96 ASN A N 1
ATOM 724 C CA . ASN A 1 96 ? -12.798 -0.354 10.510 1.00 98.12 96 ASN A CA 1
ATOM 725 C C . ASN A 1 96 ? -14.066 -1.044 10.988 1.00 98.12 96 ASN A C 1
ATOM 727 O O . ASN A 1 96 ? -14.805 -0.469 11.778 1.00 98.12 96 ASN A O 1
ATOM 731 N N . TRP A 1 97 ? -14.325 -2.274 10.551 1.00 97.12 97 TRP A N 1
ATOM 732 C CA . TRP A 1 97 ? -15.548 -2.960 10.939 1.00 97.12 97 TRP A CA 1
ATOM 733 C C . TRP A 1 97 ? -15.534 -3.319 12.434 1.00 9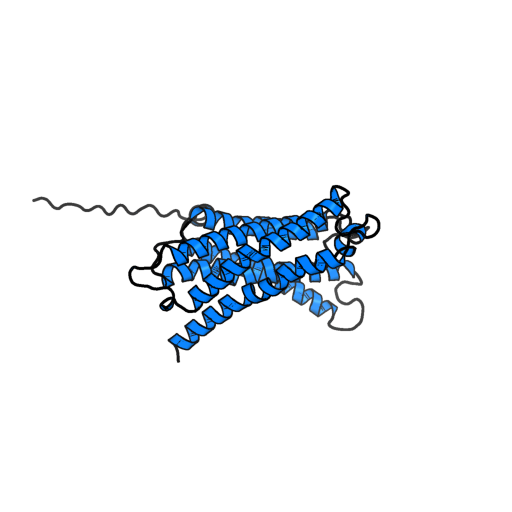7.12 97 TRP A C 1
ATOM 735 O O . TRP A 1 97 ? -16.453 -2.994 13.187 1.00 97.12 97 TRP A O 1
ATOM 745 N N . PHE A 1 98 ? -14.463 -3.961 12.891 1.00 97.94 98 PHE A N 1
ATOM 746 C CA . PHE A 1 98 ? -14.462 -4.616 14.192 1.00 97.94 98 PHE A CA 1
ATOM 747 C C . PHE A 1 98 ? -13.886 -3.766 15.320 1.00 97.94 98 PHE A C 1
ATOM 749 O O . PHE A 1 98 ? -14.359 -3.916 16.443 1.00 97.94 98 PHE A O 1
ATOM 756 N N . VAL A 1 99 ? -12.926 -2.865 15.075 1.00 98.44 99 VAL A N 1
ATOM 757 C CA . VAL A 1 99 ? -12.262 -2.135 16.171 1.00 98.44 99 VAL A CA 1
ATOM 758 C C . VAL A 1 99 ? -13.248 -1.307 16.999 1.00 98.44 99 VAL A C 1
ATOM 760 O O . VAL A 1 99 ? -13.288 -1.545 18.208 1.00 98.44 99 VAL A O 1
ATOM 763 N N . PRO A 1 100 ? -14.083 -0.411 16.426 1.00 98.25 100 PRO A N 1
ATOM 764 C CA . PRO A 1 100 ? -15.025 0.372 17.228 1.00 98.25 100 PRO A CA 1
ATOM 765 C C . PRO A 1 100 ? -16.005 -0.509 18.011 1.00 98.25 100 PRO A C 1
ATOM 767 O O . PRO A 1 100 ? -16.216 -0.288 19.201 1.00 98.25 100 PRO A O 1
ATOM 770 N N . LEU A 1 101 ? -16.517 -1.576 17.384 1.00 97.88 101 LEU A N 1
ATOM 771 C CA . LEU A 1 101 ? -17.435 -2.520 18.030 1.00 97.88 101 LEU A CA 1
ATOM 772 C C . LEU A 1 101 ? -16.785 -3.231 19.220 1.00 97.88 101 LEU A C 1
ATOM 774 O O . LEU A 1 101 ? -17.376 -3.324 20.291 1.00 97.88 101 LEU A O 1
ATOM 778 N N . MET A 1 102 ? -15.559 -3.719 19.036 1.00 97.75 102 MET A N 1
ATOM 779 C CA . MET A 1 102 ? -14.832 -4.501 20.032 1.00 97.75 102 MET A CA 1
ATOM 780 C C . MET A 1 102 ? -14.360 -3.671 21.228 1.00 97.75 102 MET A C 1
ATOM 782 O O . MET A 1 102 ? -14.160 -4.230 22.305 1.00 97.75 102 MET A O 1
ATOM 786 N N . ILE A 1 103 ? -14.196 -2.354 21.065 1.00 98.12 103 ILE A N 1
ATOM 787 C CA . ILE A 1 103 ? -13.849 -1.449 22.170 1.00 98.12 103 ILE A CA 1
ATOM 788 C C . ILE A 1 103 ? -15.048 -0.684 22.741 1.00 98.12 103 ILE A C 1
ATOM 790 O O . ILE A 1 103 ? -14.876 0.072 23.696 1.00 98.12 103 ILE A O 1
ATOM 794 N N . GLY A 1 104 ? -16.245 -0.863 22.175 1.00 97.31 104 GLY A N 1
ATOM 795 C CA . GLY A 1 104 ? -17.460 -0.152 22.581 1.00 97.31 104 GLY A CA 1
ATOM 796 C C . GLY A 1 104 ? -17.479 1.333 22.202 1.00 97.31 104 GLY A C 1
ATOM 797 O O . GLY A 1 104 ? -18.135 2.121 22.881 1.00 97.31 104 GLY A O 1
ATOM 798 N N . ALA A 1 105 ? -16.758 1.722 21.148 1.00 97.62 105 ALA A N 1
ATOM 799 C CA . ALA A 1 105 ? -16.802 3.070 20.595 1.00 97.62 105 ALA A CA 1
ATOM 800 C C . ALA A 1 105 ? -17.988 3.221 19.621 1.00 97.62 105 ALA A C 1
ATOM 802 O O . ALA A 1 105 ? -18.303 2.276 18.892 1.00 97.62 105 ALA A O 1
ATOM 803 N N . PRO A 1 106 ? -18.637 4.400 19.563 1.00 95.81 106 PRO A N 1
ATOM 804 C CA . PRO A 1 106 ? -19.735 4.644 18.626 1.00 95.81 106 PRO A CA 1
ATOM 805 C C . PRO A 1 106 ? -19.276 4.700 17.159 1.00 95.81 106 PRO A C 1
ATOM 807 O O . PRO A 1 106 ? -20.024 4.299 16.272 1.00 95.81 106 PRO A O 1
ATOM 810 N N . ASP A 1 107 ? -18.063 5.198 16.909 1.00 96.25 107 ASP A N 1
ATOM 811 C CA . ASP A 1 107 ? -17.427 5.295 15.592 1.00 96.25 107 ASP A CA 1
ATOM 812 C C . ASP A 1 107 ? -15.901 5.473 15.776 1.00 96.25 107 ASP A C 1
ATOM 814 O O . ASP A 1 107 ? -15.388 5.408 16.898 1.00 96.25 107 ASP A O 1
ATOM 818 N N . MET A 1 108 ? -15.175 5.714 14.685 1.00 97.62 108 MET A N 1
ATOM 819 C CA . MET A 1 108 ? -13.764 6.104 14.672 1.00 97.62 108 MET A CA 1
ATOM 820 C C . MET A 1 108 ? -13.562 7.549 15.165 1.00 97.62 108 MET A C 1
ATOM 822 O O . MET A 1 108 ? -14.437 8.399 15.014 1.00 97.62 108 MET A O 1
ATOM 826 N N . ALA A 1 109 ? -12.375 7.864 15.690 1.00 97.62 109 ALA A N 1
ATOM 827 C CA . ALA A 1 109 ? -12.033 9.188 16.227 1.00 97.62 109 ALA A CA 1
ATOM 828 C C . ALA A 1 109 ? -12.102 10.315 15.191 1.00 97.62 109 ALA A C 1
ATOM 830 O O . ALA A 1 109 ? -12.519 11.430 15.506 1.00 97.62 109 ALA A O 1
ATOM 831 N N . PHE A 1 110 ? -11.728 10.026 13.944 1.00 98.12 110 PHE A N 1
ATOM 832 C CA . PHE A 1 110 ? -11.779 10.970 12.831 1.00 98.12 110 PHE A CA 1
ATOM 833 C C . PHE A 1 110 ? -12.618 10.410 11.669 1.00 98.12 110 PHE A C 1
ATOM 835 O O . PHE A 1 110 ? -12.061 9.991 10.651 1.00 98.12 110 PHE A O 1
ATOM 842 N N . PRO A 1 111 ? -13.963 10.431 11.756 1.00 96.69 111 PRO A N 1
ATOM 843 C CA . PRO A 1 111 ? -14.840 9.781 10.775 1.00 96.69 111 PRO A CA 1
ATOM 844 C C . PRO A 1 111 ? -14.653 10.269 9.329 1.00 96.69 111 PRO A C 1
ATOM 846 O O . PRO A 1 111 ? -14.635 9.484 8.387 1.00 96.69 111 PRO A O 1
ATOM 849 N N . ARG A 1 112 ? -14.450 11.579 9.130 1.00 96.81 112 ARG A N 1
ATOM 850 C CA . ARG A 1 112 ? -14.229 12.156 7.789 1.00 96.81 112 ARG A CA 1
ATOM 851 C C . ARG A 1 112 ? -12.846 11.832 7.228 1.00 96.81 112 ARG A C 1
ATOM 853 O O . ARG A 1 112 ? -12.720 11.570 6.037 1.00 96.81 112 ARG A O 1
ATOM 860 N N . MET A 1 113 ? -11.822 11.828 8.084 1.00 96.88 113 MET A N 1
ATOM 861 C CA . MET A 1 113 ? -10.470 11.416 7.695 1.00 96.88 113 MET A CA 1
ATOM 862 C C . MET A 1 113 ? -10.456 9.940 7.290 1.00 96.88 113 MET A C 1
ATOM 864 O O . MET A 1 113 ? -9.778 9.588 6.335 1.00 96.88 113 MET A O 1
ATOM 868 N N . ASN A 1 114 ? -11.258 9.109 7.959 1.00 97.44 114 ASN A N 1
ATOM 869 C CA . ASN A 1 114 ? -11.446 7.703 7.616 1.00 97.44 114 ASN A CA 1
ATOM 870 C C . ASN A 1 114 ? -12.028 7.497 6.208 1.00 97.44 114 ASN A C 1
ATOM 872 O O . ASN A 1 114 ? -11.657 6.578 5.485 1.00 97.44 114 ASN A O 1
ATOM 876 N N . ASN A 1 115 ? -12.948 8.370 5.798 1.00 97.31 115 ASN A N 1
ATOM 877 C CA . ASN A 1 115 ? -13.481 8.337 4.440 1.00 97.31 115 ASN A CA 1
ATOM 878 C C . ASN A 1 115 ? -12.415 8.769 3.422 1.00 97.31 115 ASN A C 1
ATOM 880 O O . ASN A 1 115 ? -12.231 8.121 2.396 1.00 97.31 115 ASN A O 1
ATOM 884 N N . ILE A 1 116 ? -11.666 9.836 3.724 1.00 97.44 116 ILE A N 1
ATOM 885 C CA . ILE A 1 116 ? -10.556 10.292 2.873 1.00 97.44 116 ILE A CA 1
ATOM 886 C C . ILE A 1 116 ? -9.494 9.197 2.734 1.00 97.44 116 ILE A C 1
ATOM 888 O O . ILE A 1 116 ? -9.033 8.957 1.621 1.00 97.44 116 ILE A O 1
ATOM 892 N N . SER A 1 117 ? -9.138 8.500 3.820 1.00 97.75 117 SER A N 1
ATOM 893 C CA . SER A 1 117 ? -8.172 7.404 3.750 1.00 97.75 117 SER A CA 1
ATOM 894 C C . SER A 1 117 ? -8.645 6.331 2.774 1.00 97.75 117 SER A C 1
ATOM 896 O O . SER A 1 117 ? -7.854 5.906 1.940 1.00 97.75 117 SER A O 1
ATOM 898 N N . PHE A 1 118 ? -9.927 5.953 2.779 1.00 98.50 118 PHE A N 1
ATOM 899 C CA . PHE A 1 118 ? -10.443 5.030 1.766 1.00 98.50 118 PHE A CA 1
ATOM 900 C C . PHE A 1 118 ? -10.305 5.594 0.347 1.00 98.50 118 PHE A C 1
ATOM 902 O O . PHE A 1 118 ? -9.750 4.923 -0.518 1.00 98.50 118 PHE A O 1
ATOM 909 N N . TRP A 1 119 ? -10.784 6.816 0.097 1.00 98.19 119 TRP A N 1
ATOM 910 C CA . TRP A 1 119 ? -10.861 7.365 -1.261 1.00 98.19 119 TRP A CA 1
ATOM 911 C C . TRP A 1 119 ? -9.506 7.566 -1.932 1.00 98.19 119 TRP A C 1
ATOM 913 O O . TRP A 1 119 ? -9.430 7.499 -3.156 1.00 98.19 119 TRP A O 1
ATOM 923 N N . LEU A 1 120 ? -8.431 7.736 -1.163 1.00 98.56 120 LEU A N 1
ATOM 924 C CA . LEU A 1 120 ? -7.075 7.753 -1.710 1.00 98.56 120 LEU A CA 1
ATOM 925 C C . LEU A 1 120 ? -6.699 6.424 -2.396 1.00 98.56 120 LEU A C 1
ATOM 927 O O . LEU A 1 120 ? -5.962 6.451 -3.379 1.00 98.56 120 LEU A O 1
ATOM 931 N N . LEU A 1 121 ? -7.228 5.273 -1.956 1.00 98.44 121 LEU A N 1
ATOM 932 C CA . LEU A 1 121 ? -6.874 3.970 -2.535 1.00 98.44 121 LEU A CA 1
ATOM 933 C C . LEU A 1 121 ? -7.364 3.769 -3.975 1.00 98.44 121 LEU A C 1
ATOM 935 O O . LEU A 1 121 ? -6.535 3.391 -4.799 1.00 98.44 121 LEU A O 1
ATOM 939 N N . PRO A 1 122 ? -8.637 4.031 -4.342 1.00 98.38 122 PRO A N 1
ATOM 940 C CA . PRO A 1 122 ? -9.053 3.985 -5.741 1.00 98.38 122 PRO A CA 1
ATOM 941 C C . PRO A 1 122 ? -8.220 4.888 -6.659 1.00 98.38 122 PRO A C 1
ATOM 943 O O . PRO A 1 122 ? -7.896 4.477 -7.771 1.00 98.38 122 PRO A O 1
ATOM 946 N N . PHE A 1 123 ? -7.827 6.084 -6.203 1.00 98.44 123 PHE A N 1
ATOM 947 C CA . PHE A 1 123 ? -6.958 6.968 -6.988 1.00 98.44 123 PHE A CA 1
ATOM 948 C C . PHE A 1 123 ? -5.538 6.408 -7.122 1.00 98.44 123 PHE A C 1
ATOM 950 O O . PHE A 1 123 ? -5.000 6.391 -8.226 1.00 98.44 123 PHE A O 1
ATOM 957 N N . ALA A 1 124 ? -4.952 5.891 -6.040 1.00 98.75 124 ALA A N 1
ATOM 958 C CA . ALA A 1 124 ? -3.660 5.206 -6.085 1.00 98.75 124 ALA A CA 1
ATOM 959 C C . ALA A 1 124 ? -3.691 3.991 -7.029 1.00 98.75 124 ALA A C 1
ATOM 961 O O . ALA A 1 124 ? -2.818 3.827 -7.877 1.00 98.75 124 ALA A O 1
ATOM 962 N N . PHE A 1 125 ? -4.746 3.181 -6.956 1.00 98.75 125 PHE A N 1
ATOM 963 C CA . PHE A 1 125 ? -4.926 2.021 -7.822 1.00 98.75 125 PHE A CA 1
ATOM 964 C C . PHE A 1 125 ? -5.072 2.421 -9.290 1.00 98.75 125 PHE A C 1
ATOM 966 O O . PHE A 1 125 ? -4.492 1.778 -10.159 1.00 98.75 125 PHE A O 1
ATOM 973 N N . ALA A 1 126 ? -5.791 3.510 -9.577 1.00 98.62 126 ALA A N 1
ATOM 974 C CA . ALA A 1 126 ? -5.892 4.052 -10.926 1.00 98.62 126 ALA A CA 1
ATOM 975 C C . ALA A 1 126 ? -4.532 4.533 -11.457 1.00 98.62 126 ALA A C 1
ATOM 977 O O . ALA A 1 126 ? -4.222 4.271 -12.614 1.00 98.62 126 ALA A O 1
ATOM 978 N N . LEU A 1 127 ? -3.698 5.169 -10.624 1.00 98.81 127 LEU A N 1
ATOM 979 C CA . LEU A 1 127 ? -2.331 5.551 -11.002 1.00 98.81 127 LEU A CA 1
ATOM 980 C C . LEU A 1 127 ? -1.476 4.322 -11.349 1.00 98.81 127 LEU A C 1
ATOM 982 O O . LEU A 1 127 ? -0.783 4.338 -12.362 1.00 98.81 127 LEU A O 1
ATOM 986 N N . LEU A 1 128 ? -1.572 3.236 -10.572 1.00 98.62 128 LEU A N 1
ATOM 987 C CA . LEU A 1 128 ? -0.906 1.971 -10.911 1.00 98.62 128 LEU A CA 1
ATOM 988 C C . LEU A 1 128 ? -1.493 1.323 -12.174 1.00 98.62 128 LEU A C 1
ATOM 990 O O . LEU A 1 128 ? -0.778 0.712 -12.952 1.00 98.62 128 LEU A O 1
ATOM 994 N N . GLY A 1 129 ? -2.798 1.456 -12.403 1.00 98.19 129 GLY A N 1
ATOM 995 C CA . GLY A 1 129 ? -3.423 1.010 -13.644 1.00 98.19 129 GLY A CA 1
ATOM 996 C C . GLY A 1 129 ? -2.872 1.768 -14.851 1.00 98.19 129 GLY A C 1
ATOM 997 O O . GLY A 1 129 ? -2.498 1.151 -15.840 1.00 98.19 129 GLY A O 1
ATOM 998 N N . ILE A 1 130 ? -2.757 3.096 -14.752 1.00 98.50 130 ILE A N 1
ATOM 999 C CA . ILE A 1 130 ? -2.165 3.944 -15.795 1.00 98.50 130 ILE A CA 1
ATOM 1000 C C . ILE A 1 130 ? -0.715 3.541 -16.058 1.00 98.50 130 ILE A C 1
ATOM 1002 O O . ILE A 1 130 ? -0.323 3.474 -17.220 1.00 98.50 130 ILE A O 1
ATOM 1006 N N . SER A 1 131 ? 0.063 3.214 -15.017 1.00 98.31 131 SER A N 1
ATOM 1007 C CA . SER A 1 131 ? 1.470 2.840 -15.188 1.00 98.31 131 SER A CA 1
ATOM 1008 C C . SER A 1 131 ? 1.691 1.611 -16.064 1.00 98.31 131 SER A C 1
ATOM 1010 O O . SER A 1 131 ? 2.812 1.428 -16.514 1.00 98.31 131 SER A O 1
ATOM 1012 N N . ILE A 1 132 ? 0.670 0.780 -16.304 1.00 96.50 132 ILE A N 1
ATOM 1013 C CA . ILE A 1 132 ? 0.731 -0.407 -17.173 1.00 96.50 132 ILE A CA 1
ATOM 1014 C C . ILE A 1 132 ? 0.610 -0.034 -18.662 1.00 96.50 132 ILE A C 1
ATOM 1016 O O . ILE A 1 132 ? 1.102 -0.770 -19.508 1.00 96.50 132 ILE A O 1
ATOM 1020 N N . PHE A 1 133 ? -0.021 1.098 -18.986 1.00 96.44 133 PHE A N 1
ATOM 1021 C CA . PHE A 1 133 ? -0.400 1.471 -20.360 1.00 96.44 133 PHE A CA 1
ATOM 1022 C C . PHE A 1 133 ? 0.344 2.695 -20.905 1.00 96.44 133 PHE A C 1
ATOM 1024 O O . PHE A 1 133 ? -0.044 3.247 -21.932 1.00 96.44 133 PHE A O 1
ATOM 1031 N N . VAL A 1 134 ? 1.359 3.171 -20.190 1.00 98.12 134 VAL A N 1
ATOM 1032 C CA . VAL A 1 134 ? 2.207 4.287 -20.620 1.00 98.12 134 VAL A CA 1
ATOM 1033 C C . VAL A 1 134 ? 3.637 3.802 -20.816 1.00 98.12 134 VAL A C 1
ATOM 1035 O O . VAL A 1 134 ? 4.020 2.762 -20.279 1.00 98.12 134 VAL A O 1
ATOM 1038 N N . GLU A 1 135 ? 4.423 4.589 -21.545 1.00 97.94 135 GLU A N 1
ATOM 1039 C CA . GLU A 1 135 ? 5.799 4.255 -21.910 1.00 97.94 135 GLU A CA 1
ATOM 1040 C C . GLU A 1 135 ? 6.655 3.907 -20.676 1.00 97.94 135 GLU A C 1
ATOM 1042 O O . GLU A 1 135 ? 6.684 4.638 -19.677 1.00 97.94 135 GLU A O 1
ATOM 1047 N N . GLY A 1 136 ? 7.339 2.763 -20.752 1.00 96.44 136 GLY A N 1
ATOM 1048 C CA . GLY A 1 136 ? 8.276 2.265 -19.749 1.00 96.44 136 GLY A CA 1
ATOM 1049 C C . GLY A 1 136 ? 9.713 2.303 -20.283 1.00 96.44 136 GLY A C 1
ATOM 1050 O O . GLY A 1 136 ? 10.284 3.390 -20.419 1.00 96.44 136 GLY A O 1
ATOM 1051 N N . PRO A 1 137 ? 10.354 1.155 -20.559 1.00 96.19 137 PRO A N 1
ATOM 1052 C CA . PRO A 1 137 ? 11.622 1.119 -21.275 1.00 96.19 137 PRO A CA 1
ATOM 1053 C C . PRO A 1 137 ? 11.426 1.309 -22.791 1.00 96.19 137 PRO A C 1
ATOM 1055 O O . PRO A 1 137 ? 10.327 1.100 -23.300 1.00 96.19 137 PRO A O 1
ATOM 1058 N N . PRO A 1 138 ? 12.484 1.662 -23.549 1.00 94.25 138 PRO A N 1
ATOM 1059 C CA . PRO A 1 138 ? 12.375 1.901 -24.986 1.00 94.25 138 PRO A CA 1
ATOM 1060 C C . PRO A 1 138 ? 11.656 0.769 -25.732 1.00 94.25 138 PRO A C 1
ATOM 1062 O O . PRO A 1 138 ? 12.037 -0.400 -25.636 1.00 94.25 138 PRO A O 1
ATOM 1065 N N . GLY A 1 139 ? 10.613 1.132 -26.482 1.00 93.69 139 GLY A N 1
ATOM 1066 C CA . GLY A 1 139 ? 9.814 0.200 -27.281 1.00 93.69 139 GLY A CA 1
ATOM 1067 C C . GLY A 1 139 ? 8.815 -0.652 -26.495 1.00 93.69 139 GLY A C 1
ATOM 1068 O O . GLY A 1 139 ? 8.233 -1.554 -27.087 1.00 93.69 139 GLY A O 1
ATOM 1069 N N .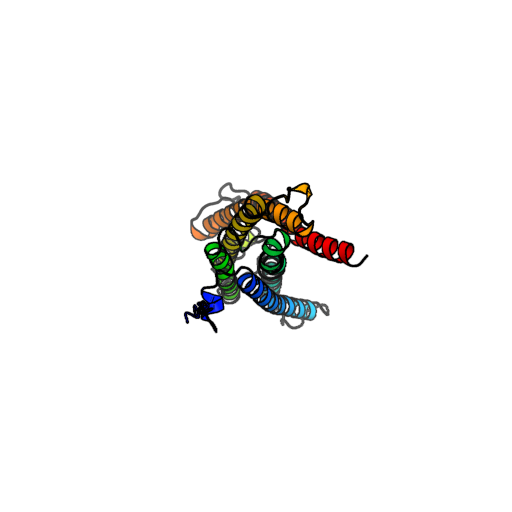 ASN A 1 140 ? 8.618 -0.390 -25.199 1.00 96.56 140 ASN A N 1
ATOM 1070 C CA . ASN A 1 140 ? 7.703 -1.140 -24.348 1.00 96.56 140 ASN A CA 1
ATOM 1071 C C . ASN A 1 140 ? 6.892 -0.218 -23.423 1.00 96.56 140 ASN A C 1
ATOM 1073 O O . ASN A 1 140 ? 7.380 0.811 -22.954 1.00 96.56 140 ASN A O 1
ATOM 1077 N N . ASP A 1 141 ? 5.677 -0.646 -23.091 1.00 97.44 141 ASP A N 1
ATOM 1078 C CA . ASP A 1 141 ? 4.827 0.014 -22.101 1.00 97.44 141 ASP A CA 1
ATOM 1079 C C . ASP A 1 141 ? 4.922 -0.696 -20.751 1.00 97.44 141 ASP A C 1
ATOM 1081 O O . ASP A 1 141 ? 5.278 -1.872 -20.658 1.00 97.44 141 ASP A O 1
ATOM 1085 N N . GLY A 1 142 ? 4.569 0.004 -19.681 1.00 97.75 142 GLY A N 1
ATOM 1086 C CA . GLY A 1 142 ? 4.401 -0.624 -18.383 1.00 97.75 142 GLY A CA 1
ATOM 1087 C C . GLY A 1 142 ? 5.642 -0.600 -17.497 1.00 97.75 142 GLY A C 1
ATOM 1088 O O . GLY A 1 142 ? 6.784 -0.694 -17.950 1.00 97.75 142 GLY A O 1
ATOM 1089 N N . VAL A 1 143 ? 5.407 -0.540 -16.186 1.00 97.56 143 VAL A N 1
ATOM 1090 C CA . VAL A 1 143 ? 6.465 -0.626 -15.174 1.00 97.56 143 VAL A CA 1
ATOM 1091 C C . VAL A 1 143 ? 6.921 -2.080 -14.976 1.00 97.56 143 VAL A C 1
ATOM 1093 O O . VAL A 1 143 ? 6.199 -2.901 -14.420 1.00 97.56 143 VAL A O 1
ATOM 1096 N N . GLY A 1 144 ? 8.143 -2.399 -15.413 1.00 95.75 144 GLY A N 1
ATOM 1097 C CA . GLY A 1 144 ? 8.737 -3.746 -15.331 1.00 95.75 144 GLY A CA 1
ATOM 1098 C C . GLY A 1 144 ? 9.870 -3.884 -14.305 1.00 95.75 144 GLY A C 1
ATOM 1099 O O . GLY A 1 144 ? 10.819 -4.624 -14.539 1.00 95.75 144 GLY A O 1
ATOM 1100 N N . GLY A 1 145 ? 9.832 -3.122 -13.206 1.00 92.94 145 GLY A N 1
ATOM 1101 C CA . GLY A 1 145 ? 10.936 -3.019 -12.234 1.00 92.94 145 GLY A CA 1
ATOM 1102 C C . GLY A 1 145 ? 10.900 -4.004 -11.057 1.00 92.94 145 GLY A C 1
ATOM 1103 O O . GLY A 1 145 ? 11.768 -3.940 -10.186 1.00 92.94 145 GLY A O 1
ATOM 1104 N N . GLY A 1 146 ? 9.892 -4.877 -10.992 1.00 96.19 146 GLY A N 1
ATOM 1105 C CA . GLY A 1 146 ? 9.566 -5.660 -9.801 1.00 96.19 146 GLY A CA 1
ATOM 1106 C C . GLY A 1 146 ? 8.927 -4.805 -8.700 1.00 96.19 146 GLY A C 1
ATOM 1107 O O . GLY A 1 146 ? 9.012 -3.579 -8.704 1.00 96.19 146 GLY A O 1
ATOM 1108 N N . TRP A 1 147 ? 8.288 -5.453 -7.721 1.00 96.44 147 TRP A N 1
ATOM 1109 C CA . TRP A 1 147 ? 7.622 -4.750 -6.611 1.00 96.44 147 TRP A CA 1
ATOM 1110 C C . TRP A 1 147 ? 8.595 -3.970 -5.708 1.00 96.44 147 TRP A C 1
ATOM 1112 O O . TRP A 1 147 ? 8.176 -3.065 -4.992 1.00 96.44 147 TRP A O 1
ATOM 1122 N N . THR A 1 148 ? 9.888 -4.308 -5.753 1.00 96.25 148 THR A N 1
ATOM 1123 C CA . THR A 1 148 ? 10.942 -3.642 -4.980 1.00 96.25 148 THR A CA 1
ATOM 1124 C C . THR A 1 148 ? 11.482 -2.379 -5.636 1.00 96.25 148 THR A C 1
ATOM 1126 O O . THR A 1 148 ? 12.098 -1.582 -4.943 1.00 96.25 148 THR A O 1
ATOM 1129 N N . ILE A 1 149 ? 11.268 -2.181 -6.944 1.00 96.38 149 ILE A N 1
ATOM 1130 C CA . ILE A 1 149 ? 11.574 -0.926 -7.651 1.00 96.38 149 ILE A CA 1
ATOM 1131 C C . ILE A 1 149 ? 13.049 -0.487 -7.454 1.00 96.38 149 ILE A C 1
ATOM 1133 O O . ILE A 1 149 ? 13.374 0.684 -7.249 1.00 96.38 149 ILE A O 1
ATOM 1137 N N . TYR A 1 150 ? 13.986 -1.438 -7.518 1.00 97.69 150 TYR A N 1
ATOM 1138 C CA . TYR A 1 150 ? 15.393 -1.147 -7.228 1.00 97.69 150 TYR A CA 1
ATOM 1139 C C . TYR A 1 150 ? 16.067 -0.256 -8.283 1.00 97.69 150 TYR A C 1
ATOM 1141 O O . TYR A 1 150 ? 15.990 -0.565 -9.475 1.00 97.69 150 TYR A O 1
ATOM 1149 N N . PRO A 1 151 ? 16.806 0.796 -7.882 1.00 96.69 151 PRO A N 1
ATOM 1150 C CA . PRO A 1 151 ? 17.766 1.445 -8.764 1.00 96.69 151 PRO A CA 1
ATOM 1151 C C . PRO A 1 151 ? 18.974 0.512 -9.008 1.00 96.69 151 PRO A C 1
ATOM 1153 O O . PRO A 1 151 ? 19.318 -0.291 -8.137 1.00 96.69 151 PRO A O 1
ATOM 1156 N N . PRO A 1 152 ? 19.624 0.577 -10.185 1.00 95.56 152 PRO A N 1
ATOM 1157 C CA . PRO A 1 152 ? 19.363 1.511 -11.286 1.00 95.56 152 PRO A CA 1
ATOM 1158 C C . PRO A 1 152 ? 18.226 1.076 -12.233 1.00 95.56 152 PRO A C 1
ATOM 1160 O O . PRO A 1 152 ? 17.874 1.816 -13.149 1.00 95.56 152 PRO A O 1
ATOM 1163 N N . LEU A 1 153 ? 17.616 -0.101 -12.035 1.00 96.56 153 LEU A N 1
ATOM 1164 C CA . LEU A 1 153 ? 16.538 -0.581 -12.912 1.00 96.56 153 LEU A CA 1
ATOM 1165 C C . LEU A 1 153 ? 15.337 0.375 -12.903 1.00 96.56 153 LEU A C 1
ATOM 1167 O O . LEU A 1 153 ? 14.746 0.615 -13.946 1.00 96.56 153 LEU A O 1
ATOM 1171 N N . SER A 1 154 ? 15.010 0.967 -11.756 1.00 96.75 154 SER A N 1
ATOM 1172 C CA . SER A 1 154 ? 13.943 1.963 -11.630 1.00 96.75 154 SER A CA 1
ATOM 1173 C C . SER A 1 154 ? 14.317 3.379 -12.066 1.00 96.75 154 SER A C 1
ATOM 1175 O O . SER A 1 154 ? 13.454 4.255 -12.072 1.00 96.75 154 SER A O 1
ATOM 1177 N N . THR A 1 155 ? 15.564 3.620 -12.469 1.00 94.81 155 THR A N 1
ATOM 1178 C CA . THR A 1 155 ? 15.997 4.874 -13.095 1.00 94.81 155 THR A CA 1
ATOM 1179 C C . THR A 1 155 ? 16.288 4.626 -14.572 1.00 94.81 155 THR A C 1
ATOM 1181 O O . THR A 1 155 ? 15.364 4.603 -15.384 1.00 94.81 155 THR A O 1
ATOM 1184 N N . SER A 1 156 ? 17.546 4.369 -14.924 1.00 93.62 156 SER A N 1
ATOM 1185 C CA . SER A 1 156 ? 18.001 4.195 -16.304 1.00 93.62 156 SER A CA 1
ATOM 1186 C C . SER A 1 156 ? 17.423 2.956 -16.990 1.00 93.62 156 SER A C 1
ATOM 1188 O O . SER A 1 156 ? 17.331 2.933 -18.214 1.00 93.62 156 SER A O 1
ATOM 1190 N N . GLY A 1 157 ? 16.999 1.943 -16.228 1.00 94.00 157 GLY A N 1
ATOM 1191 C CA . GLY A 1 157 ? 16.350 0.750 -16.776 1.00 94.00 157 GLY A CA 1
ATOM 1192 C C . GLY A 1 157 ? 14.858 0.907 -17.096 1.00 94.00 157 GLY A C 1
ATOM 1193 O O . GLY A 1 157 ? 14.309 0.089 -17.828 1.00 94.00 157 GLY A O 1
ATOM 1194 N N . GLN A 1 158 ? 14.196 1.940 -16.569 1.00 95.62 158 GLN A N 1
ATOM 1195 C CA . GLN A 1 158 ? 12.764 2.212 -16.754 1.00 95.62 158 GLN A CA 1
ATOM 1196 C C . GLN A 1 158 ? 12.545 3.726 -16.943 1.00 95.62 158 GLN A C 1
ATOM 1198 O O . GLN A 1 158 ? 11.876 4.350 -16.120 1.00 95.62 158 GLN A O 1
ATOM 1203 N N . PRO A 1 159 ? 13.148 4.363 -17.963 1.00 96.12 159 PRO A N 1
ATOM 1204 C CA . PRO A 1 159 ? 13.203 5.823 -18.073 1.00 96.12 159 PRO A CA 1
ATOM 1205 C C . PRO A 1 159 ? 11.840 6.491 -18.309 1.00 96.12 159 PRO A C 1
ATOM 1207 O O . PRO A 1 159 ? 11.679 7.653 -17.951 1.00 96.12 159 PRO A O 1
ATOM 1210 N N . GLY A 1 160 ? 10.863 5.785 -18.881 1.00 97.25 160 GLY A N 1
ATOM 1211 C CA . GLY A 1 160 ? 9.543 6.330 -19.190 1.00 97.25 160 GLY A CA 1
ATOM 1212 C C . GLY A 1 160 ? 8.655 6.609 -17.965 1.00 97.25 160 GLY A C 1
ATOM 1213 O O . GLY A 1 160 ? 8.950 6.160 -16.849 1.00 97.25 160 GLY A O 1
ATOM 1214 N N . PRO A 1 161 ? 7.535 7.332 -18.168 1.00 97.94 161 PRO A N 1
ATOM 1215 C CA . PRO A 1 161 ? 6.627 7.782 -17.110 1.00 97.94 161 PRO A CA 1
ATOM 1216 C C . PRO A 1 161 ? 5.923 6.655 -16.344 1.00 97.94 161 PRO A C 1
ATOM 1218 O O . PRO A 1 161 ? 5.370 6.907 -15.271 1.00 97.94 161 PRO A O 1
ATOM 1221 N N . ALA A 1 162 ? 5.927 5.413 -16.844 1.00 98.31 162 ALA A N 1
ATOM 1222 C CA . ALA A 1 162 ? 5.337 4.269 -16.148 1.00 98.31 162 ALA A CA 1
ATOM 1223 C C . ALA A 1 162 ? 5.851 4.138 -14.706 1.00 98.31 162 ALA A C 1
ATOM 1225 O O . ALA A 1 162 ? 5.074 3.953 -13.766 1.00 98.31 162 ALA A O 1
ATOM 1226 N N . MET A 1 163 ? 7.159 4.297 -14.503 1.00 98.44 163 MET A N 1
ATOM 1227 C CA . MET A 1 163 ? 7.744 4.215 -13.168 1.00 98.44 163 MET A CA 1
ATOM 1228 C C . MET A 1 163 ? 7.303 5.382 -12.268 1.00 98.44 163 MET A C 1
ATOM 1230 O O . MET A 1 163 ? 7.044 5.179 -11.083 1.00 98.44 163 MET A O 1
ATOM 1234 N N . ASP A 1 164 ? 7.129 6.585 -12.820 1.00 98.38 164 ASP A N 1
ATOM 1235 C CA . ASP A 1 164 ? 6.674 7.753 -12.057 1.00 98.38 164 ASP A CA 1
ATOM 1236 C C . ASP A 1 164 ? 5.224 7.587 -11.581 1.00 98.38 164 ASP A C 1
ATOM 1238 O O . ASP A 1 164 ? 4.915 7.859 -10.419 1.00 98.38 164 ASP A O 1
ATOM 1242 N N . PHE A 1 165 ? 4.340 7.051 -12.429 1.00 98.69 165 PHE A N 1
ATOM 1243 C CA . PHE A 1 165 ? 2.971 6.707 -12.030 1.00 98.69 165 PHE A CA 1
ATOM 1244 C C . PHE A 1 165 ? 2.931 5.632 -10.938 1.00 98.69 165 PHE A C 1
ATOM 1246 O O . PHE A 1 165 ? 2.139 5.746 -9.998 1.00 98.69 165 PHE A O 1
ATOM 1253 N N . ALA A 1 166 ? 3.803 4.622 -11.013 1.00 98.56 166 ALA A N 1
ATOM 1254 C CA . ALA A 1 166 ? 3.922 3.603 -9.973 1.00 98.56 166 ALA A CA 1
ATOM 1255 C C . ALA A 1 166 ? 4.405 4.205 -8.640 1.00 98.56 166 ALA A C 1
ATOM 1257 O O . ALA A 1 166 ? 3.833 3.923 -7.587 1.00 98.56 166 ALA A O 1
ATOM 1258 N N . ILE A 1 167 ? 5.398 5.099 -8.679 1.00 98.62 167 ILE A N 1
ATOM 1259 C CA . ILE A 1 167 ? 5.881 5.822 -7.497 1.00 98.62 167 ILE A CA 1
ATOM 1260 C C . ILE A 1 167 ? 4.768 6.692 -6.894 1.00 98.62 167 ILE A C 1
ATOM 1262 O O . ILE A 1 167 ? 4.551 6.662 -5.682 1.00 98.62 167 ILE A O 1
ATOM 1266 N N . LEU A 1 168 ? 4.036 7.457 -7.708 1.00 98.56 168 LEU A N 1
ATOM 1267 C CA . LEU A 1 168 ? 2.934 8.301 -7.230 1.00 98.56 168 LEU A CA 1
ATOM 1268 C C . LEU A 1 168 ? 1.787 7.470 -6.643 1.00 98.56 168 LEU A C 1
ATOM 1270 O O . LEU A 1 168 ? 1.244 7.832 -5.600 1.00 98.56 168 LEU A O 1
ATOM 1274 N N . SER A 1 169 ? 1.461 6.333 -7.259 1.00 98.81 169 SER A N 1
ATOM 1275 C CA . SER A 1 169 ? 0.514 5.358 -6.713 1.00 98.81 169 SER A CA 1
ATOM 1276 C C . SER A 1 169 ? 0.888 4.946 -5.284 1.00 98.81 169 SER A C 1
ATOM 1278 O O . SER A 1 169 ? 0.067 5.062 -4.370 1.00 98.81 169 SER A O 1
ATOM 1280 N N . LEU A 1 170 ? 2.147 4.555 -5.059 1.00 98.44 170 LEU A N 1
ATOM 1281 C CA . LEU A 1 170 ? 2.626 4.138 -3.739 1.00 98.44 170 LEU A CA 1
ATOM 1282 C C . LEU A 1 170 ? 2.633 5.277 -2.715 1.00 98.44 170 LEU A C 1
ATOM 1284 O O . LEU A 1 170 ? 2.297 5.041 -1.555 1.00 98.44 170 LEU A O 1
ATOM 1288 N N . HIS A 1 171 ? 2.929 6.515 -3.119 1.00 98.69 171 HIS A N 1
ATOM 1289 C CA . HIS A 1 171 ? 2.795 7.674 -2.229 1.00 98.69 171 HIS A CA 1
ATOM 1290 C C . HIS A 1 171 ? 1.350 7.872 -1.763 1.00 98.69 171 HIS A C 1
ATOM 1292 O O . HIS A 1 171 ? 1.100 8.063 -0.571 1.00 98.69 171 HIS A O 1
ATOM 1298 N N . VAL A 1 172 ? 0.390 7.815 -2.689 1.00 98.75 172 VAL A N 1
ATOM 1299 C CA . VAL A 1 172 ? -1.030 8.028 -2.380 1.00 98.75 172 VAL A CA 1
ATOM 1300 C C . VAL A 1 172 ? -1.580 6.879 -1.523 1.00 98.75 172 VAL A C 1
ATOM 1302 O O . VAL A 1 172 ? -2.291 7.130 -0.546 1.00 98.75 172 VAL A O 1
ATOM 1305 N N . ALA A 1 173 ? -1.198 5.632 -1.815 1.00 98.56 173 ALA A N 1
ATOM 1306 C CA . ALA A 1 173 ? -1.529 4.476 -0.981 1.00 98.56 173 ALA A CA 1
ATOM 1307 C C . ALA A 1 173 ? -0.890 4.571 0.419 1.00 98.56 173 ALA A C 1
ATOM 1309 O O . ALA A 1 173 ? -1.548 4.308 1.425 1.00 98.56 173 ALA A O 1
ATOM 1310 N N . GLY A 1 174 ? 0.362 5.025 0.515 1.00 98.00 174 GLY A N 1
ATOM 1311 C CA . GLY A 1 174 ? 1.032 5.270 1.793 1.00 98.00 174 GLY A CA 1
ATOM 1312 C C . GLY A 1 174 ? 0.330 6.347 2.627 1.00 98.00 174 GLY A C 1
ATOM 1313 O O . GLY A 1 174 ? 0.095 6.149 3.820 1.00 98.00 174 GLY A O 1
ATOM 1314 N N . ALA A 1 175 ? -0.083 7.454 2.004 1.00 98.44 175 ALA A N 1
ATOM 1315 C CA . ALA A 1 175 ? -0.839 8.513 2.670 1.00 98.44 175 ALA A CA 1
ATOM 1316 C C . ALA A 1 175 ? -2.188 8.008 3.215 1.00 98.44 175 ALA A C 1
ATOM 1318 O O . ALA A 1 175 ? -2.539 8.319 4.355 1.00 98.44 175 ALA A O 1
ATOM 1319 N N . SER A 1 176 ? -2.908 7.178 2.446 1.00 98.50 176 SER A N 1
ATOM 1320 C CA . SER A 1 176 ? -4.117 6.480 2.912 1.00 98.50 176 SER A CA 1
ATOM 1321 C C . SER A 1 176 ? -3.864 5.720 4.218 1.00 98.50 176 SER A C 1
ATOM 1323 O O . SER A 1 176 ? -4.559 5.933 5.216 1.00 98.50 176 SER A O 1
ATOM 1325 N N . SER A 1 177 ? -2.829 4.881 4.235 1.00 97.81 177 SER A N 1
ATOM 1326 C CA . SER A 1 177 ? -2.501 4.033 5.379 1.00 97.81 177 SER A CA 1
ATOM 1327 C C . SER A 1 177 ? -2.024 4.823 6.602 1.00 97.81 177 SER A C 1
ATOM 1329 O O . SER A 1 177 ? -2.379 4.463 7.724 1.00 97.81 177 SER A O 1
ATOM 1331 N N . ILE A 1 178 ? -1.288 5.927 6.420 1.00 98.19 178 ILE A N 1
ATOM 1332 C CA . ILE A 1 178 ? -0.878 6.815 7.524 1.00 98.19 178 ILE A CA 1
ATOM 1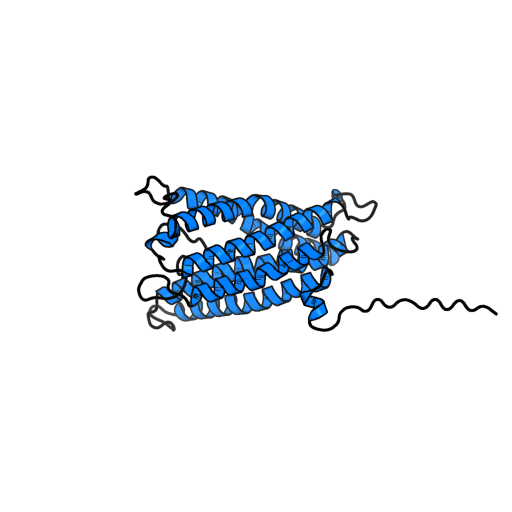333 C C . ILE A 1 178 ? -2.101 7.474 8.178 1.00 98.19 178 ILE A C 1
ATOM 1335 O O . ILE A 1 178 ? -2.220 7.465 9.405 1.00 98.19 178 ILE A O 1
ATOM 1339 N N . LEU A 1 179 ? -3.037 8.006 7.381 1.00 98.25 179 LEU A N 1
ATOM 1340 C CA . LEU A 1 179 ? -4.279 8.594 7.901 1.00 98.25 179 LEU A CA 1
ATOM 1341 C C . LEU A 1 179 ? -5.106 7.557 8.674 1.00 98.25 179 LEU A C 1
ATOM 1343 O O . LEU A 1 179 ? -5.580 7.835 9.778 1.00 98.25 179 LEU A O 1
ATOM 1347 N N . GLY A 1 180 ? -5.224 6.341 8.130 1.00 97.81 180 GLY A N 1
ATOM 1348 C CA . GLY A 1 180 ? -5.875 5.220 8.806 1.00 97.81 180 GLY A CA 1
ATOM 1349 C C . GLY A 1 180 ? -5.197 4.865 10.133 1.00 97.81 180 GLY A C 1
ATOM 1350 O O . GLY A 1 180 ? -5.869 4.746 11.156 1.00 97.81 180 GLY A O 1
ATOM 1351 N N . ALA A 1 181 ? -3.866 4.762 10.151 1.00 98.31 181 ALA A N 1
ATOM 1352 C CA . ALA A 1 181 ? -3.088 4.441 11.346 1.00 98.31 181 ALA A CA 1
ATOM 1353 C C . ALA A 1 181 ? -3.286 5.466 12.476 1.00 98.31 181 ALA A C 1
ATOM 1355 O O . ALA A 1 181 ? -3.575 5.081 13.611 1.00 98.31 181 ALA A O 1
ATOM 1356 N N . ILE A 1 182 ? -3.208 6.766 12.169 1.00 98.62 182 ILE A N 1
ATOM 1357 C CA . ILE A 1 182 ? -3.460 7.848 13.138 1.00 98.62 182 ILE A CA 1
ATOM 1358 C C . ILE A 1 182 ? -4.872 7.731 13.720 1.00 98.62 182 ILE A C 1
ATOM 1360 O O . ILE A 1 182 ? -5.074 7.886 14.930 1.00 98.62 182 ILE A O 1
ATOM 1364 N N . ASN A 1 183 ? -5.852 7.425 12.869 1.00 98.38 183 ASN A N 1
ATOM 1365 C CA . ASN A 1 183 ? -7.237 7.273 13.283 1.00 98.38 183 ASN A CA 1
ATOM 1366 C C . ASN A 1 183 ? -7.433 6.052 14.196 1.00 98.38 183 ASN A C 1
ATOM 1368 O O . ASN A 1 183 ? -8.035 6.184 15.263 1.00 98.38 183 ASN A O 1
ATOM 1372 N N . PHE A 1 184 ? -6.868 4.890 13.851 1.00 98.56 184 PHE A N 1
ATOM 1373 C CA . PHE A 1 184 ? -6.917 3.692 14.699 1.00 98.56 184 PHE A CA 1
ATOM 1374 C C . PHE A 1 184 ? -6.251 3.911 16.056 1.00 98.56 184 PHE A C 1
ATOM 1376 O O . PHE A 1 184 ? -6.862 3.603 17.077 1.00 98.56 184 PHE A O 1
ATOM 1383 N N . ILE A 1 185 ? -5.043 4.481 16.088 1.00 98.62 185 ILE A N 1
ATOM 1384 C CA . ILE A 1 185 ? -4.326 4.774 17.339 1.00 98.62 185 ILE A CA 1
ATOM 1385 C C . ILE A 1 185 ? -5.192 5.665 18.233 1.00 98.62 185 ILE A C 1
ATOM 1387 O O . ILE A 1 185 ? -5.451 5.329 19.390 1.00 98.62 185 ILE A O 1
ATOM 1391 N N . THR A 1 186 ? -5.699 6.769 17.683 1.00 98.56 186 THR A N 1
ATOM 1392 C CA . THR A 1 186 ? -6.514 7.732 18.436 1.00 98.56 186 THR A CA 1
ATOM 1393 C C . THR A 1 186 ? -7.805 7.099 18.955 1.00 98.56 186 THR A C 1
ATOM 1395 O O . THR A 1 186 ? -8.148 7.279 20.124 1.00 98.56 186 THR A O 1
ATOM 1398 N N . THR A 1 187 ? -8.489 6.317 18.117 1.00 98.50 187 THR A N 1
ATOM 1399 C CA . THR A 1 187 ? -9.726 5.604 18.473 1.00 98.50 187 THR A CA 1
ATOM 1400 C C . THR A 1 187 ? -9.470 4.615 19.609 1.00 98.50 187 THR A C 1
ATOM 1402 O O . THR A 1 187 ? -10.141 4.653 20.640 1.00 98.50 187 THR A O 1
ATOM 1405 N N . ILE A 1 188 ? -8.448 3.767 19.464 1.00 98.50 188 ILE A N 1
ATOM 1406 C CA . ILE A 1 188 ? -8.138 2.715 20.433 1.00 98.50 188 ILE A CA 1
ATOM 1407 C C . ILE A 1 188 ? -7.685 3.302 21.766 1.00 98.50 188 ILE A C 1
ATOM 1409 O O . ILE A 1 188 ? -8.045 2.748 22.798 1.00 98.50 188 ILE A O 1
ATOM 1413 N N . PHE A 1 189 ? -6.916 4.395 21.802 1.00 98.19 189 PHE A N 1
ATOM 1414 C CA . PHE A 1 189 ? -6.487 4.978 23.078 1.00 98.19 189 PHE A CA 1
ATOM 1415 C C . PHE A 1 189 ? -7.578 5.779 23.787 1.00 98.19 189 PHE A C 1
ATOM 1417 O O . PHE A 1 189 ? -7.675 5.679 25.013 1.00 98.19 189 PHE A O 1
ATOM 1424 N N . ASN A 1 190 ? -8.394 6.534 23.046 1.00 97.75 190 ASN A N 1
ATOM 1425 C CA . ASN A 1 190 ? -9.223 7.590 23.632 1.00 97.75 190 ASN A CA 1
ATOM 1426 C C . ASN A 1 190 ? -10.727 7.289 23.658 1.00 97.75 190 ASN A C 1
ATOM 1428 O O . ASN A 1 190 ? -11.455 7.996 24.347 1.00 97.75 190 ASN A O 1
ATOM 1432 N N . MET A 1 191 ? -11.209 6.270 22.937 1.00 97.94 191 MET A N 1
ATOM 1433 C CA . MET A 1 191 ? -12.654 6.030 22.764 1.00 97.94 191 MET A CA 1
ATOM 1434 C C . MET A 1 191 ? -13.142 4.677 23.293 1.00 97.94 191 MET A C 1
ATOM 1436 O O . MET A 1 191 ? -14.267 4.275 23.010 1.00 97.94 191 MET A O 1
ATOM 1440 N N . ARG A 1 192 ? -12.317 3.961 24.065 1.00 97.88 192 ARG A N 1
ATOM 1441 C CA . ARG A 1 192 ? -12.729 2.697 24.695 1.00 97.88 192 ARG A CA 1
ATOM 1442 C C . ARG A 1 192 ? -13.852 2.921 25.701 1.00 97.88 192 ARG A C 1
ATOM 1444 O O . ARG A 1 192 ? -13.880 3.936 26.396 1.00 97.88 192 ARG A O 1
ATOM 1451 N N . ALA A 1 193 ? -14.710 1.916 25.841 1.00 97.31 193 ALA A N 1
ATOM 1452 C CA . ALA A 1 193 ? -15.755 1.898 26.848 1.00 97.31 193 ALA A CA 1
ATOM 1453 C C . ALA A 1 193 ? -15.183 2.096 28.272 1.00 97.31 193 ALA A C 1
ATOM 1455 O O . ALA A 1 193 ? -14.106 1.569 28.592 1.00 97.31 193 ALA A O 1
ATOM 1456 N N . PRO A 1 194 ? -15.903 2.813 29.157 1.00 95.69 194 PRO A N 1
ATOM 1457 C CA . PRO A 1 194 ? -15.483 3.002 30.541 1.00 95.69 194 PRO A CA 1
ATOM 1458 C C . PRO A 1 194 ? -15.182 1.668 31.241 1.00 95.69 194 PRO A C 1
ATOM 1460 O O . PRO A 1 194 ? -15.964 0.724 31.175 1.00 95.69 194 PRO A O 1
ATOM 1463 N N . GLY A 1 195 ? -14.035 1.582 31.921 1.00 95.06 195 GLY A N 1
ATOM 1464 C CA . GLY 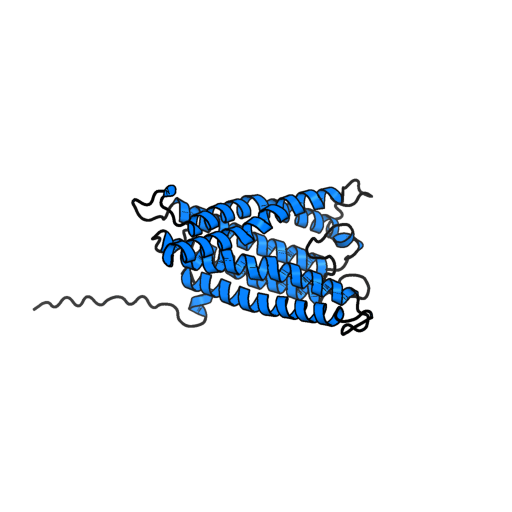A 1 195 ? -13.600 0.375 32.639 1.00 95.06 195 GLY A CA 1
ATOM 1465 C C . GLY A 1 195 ? -12.792 -0.639 31.812 1.00 95.06 195 GLY A C 1
ATOM 1466 O O . GLY A 1 195 ? -12.206 -1.562 32.395 1.00 95.06 195 GLY A O 1
ATOM 1467 N N . MET A 1 196 ? -12.680 -0.457 30.488 1.00 97.69 196 MET A N 1
ATOM 1468 C CA . MET A 1 196 ? -11.785 -1.245 29.634 1.00 97.69 196 MET A CA 1
ATOM 1469 C C . MET A 1 196 ? -10.350 -0.702 29.701 1.00 97.69 196 MET A C 1
ATOM 1471 O O . MET A 1 196 ? -9.991 0.276 29.044 1.00 97.69 196 MET A O 1
ATOM 1475 N N . THR A 1 197 ? -9.501 -1.354 30.497 1.00 96.75 197 THR A N 1
ATOM 1476 C CA . THR A 1 197 ? -8.056 -1.080 30.505 1.00 96.75 197 THR A CA 1
ATOM 1477 C C . THR A 1 197 ? -7.383 -1.677 29.265 1.00 96.75 197 THR A C 1
ATOM 1479 O O . THR A 1 197 ? -7.933 -2.571 28.624 1.00 96.75 197 THR A O 1
ATOM 1482 N N . LEU A 1 198 ? -6.163 -1.232 28.941 1.00 95.81 198 LEU A N 1
ATOM 1483 C CA . LEU A 1 198 ? -5.388 -1.750 27.801 1.00 95.81 198 LEU A CA 1
ATOM 1484 C C . LEU A 1 198 ? -5.266 -3.283 27.818 1.00 95.81 198 LEU A C 1
ATOM 1486 O O . LEU A 1 198 ? -5.523 -3.942 26.816 1.00 95.81 198 LEU A O 1
ATOM 1490 N N . HIS A 1 199 ? -4.956 -3.874 28.971 1.00 95.88 199 HIS A N 1
ATOM 1491 C CA . HIS A 1 199 ? -4.819 -5.330 29.110 1.00 95.88 199 HIS A CA 1
ATOM 1492 C C . HIS A 1 199 ? -6.143 -6.105 29.034 1.00 95.88 199 HIS A C 1
ATOM 1494 O O . HIS A 1 199 ? -6.120 -7.329 28.983 1.00 95.88 199 HIS A O 1
ATOM 1500 N N . LYS A 1 200 ? -7.288 -5.416 29.023 1.00 95.88 200 LYS A N 1
ATOM 1501 C CA . LYS A 1 200 ? -8.611 -6.021 28.824 1.00 95.88 200 LYS A CA 1
ATOM 1502 C C . LYS A 1 200 ? -9.097 -5.914 27.376 1.00 95.88 200 LYS A C 1
ATOM 1504 O O . LYS A 1 200 ? -10.209 -6.345 27.090 1.00 95.88 200 LYS A O 1
ATOM 1509 N N . MET A 1 201 ? -8.311 -5.319 26.474 1.00 96.94 201 MET A N 1
ATOM 1510 C CA . MET A 1 201 ? -8.699 -5.225 25.070 1.00 96.94 201 MET A CA 1
ATOM 1511 C C . MET A 1 201 ? -8.622 -6.594 24.373 1.00 96.94 201 MET A C 1
ATOM 1513 O O . MET A 1 201 ? -7.675 -7.348 24.605 1.00 96.94 201 MET A O 1
ATOM 1517 N N . PRO A 1 202 ? -9.564 -6.874 23.460 1.00 96.50 202 PRO A N 1
ATOM 1518 C CA . PRO A 1 202 ? -9.493 -7.953 22.475 1.00 96.50 202 PRO A CA 1
ATOM 1519 C C . PRO A 1 202 ? -8.120 -8.085 21.786 1.00 96.50 202 PRO A C 1
ATOM 1521 O O . PRO A 1 202 ? -7.508 -7.079 21.418 1.00 96.50 202 PRO A O 1
ATOM 1524 N N . LEU A 1 203 ? -7.649 -9.318 21.554 1.00 96.25 203 LEU A N 1
ATOM 1525 C CA . LEU A 1 203 ? -6.363 -9.576 20.885 1.00 96.25 203 LEU A CA 1
ATOM 1526 C C . LEU A 1 203 ? -6.326 -9.033 19.450 1.00 96.25 203 LEU A C 1
ATOM 1528 O O . LEU A 1 203 ? -5.284 -8.551 19.007 1.00 96.25 203 LEU A O 1
ATOM 1532 N N . PHE A 1 204 ? -7.458 -9.032 18.740 1.00 97.31 204 PHE A N 1
ATOM 1533 C CA . PHE A 1 204 ? -7.555 -8.394 17.427 1.00 97.31 204 PHE A CA 1
ATOM 1534 C C . PHE A 1 204 ? -7.296 -6.891 17.526 1.00 97.31 204 PHE A C 1
ATOM 1536 O O . PHE A 1 204 ? -6.463 -6.370 16.790 1.00 97.31 204 PHE A O 1
ATOM 1543 N N . VAL A 1 205 ? -7.920 -6.200 18.483 1.00 98.00 205 VAL A N 1
ATOM 1544 C CA . VAL A 1 205 ? -7.704 -4.758 18.691 1.00 98.00 205 VAL A CA 1
ATOM 1545 C C . VAL A 1 205 ? -6.243 -4.470 19.045 1.00 98.00 205 VAL A C 1
ATOM 1547 O O . VAL A 1 205 ? -5.665 -3.526 18.512 1.00 98.00 205 VAL A O 1
ATOM 1550 N N . TRP A 1 206 ? -5.613 -5.306 19.875 1.00 98.06 206 TRP A N 1
ATOM 1551 C CA . TRP A 1 206 ? -4.173 -5.216 20.142 1.00 98.06 206 TRP A CA 1
ATOM 1552 C C . TRP A 1 206 ? -3.328 -5.375 18.880 1.00 98.06 206 TRP A C 1
ATOM 1554 O O . TRP A 1 206 ? -2.418 -4.580 18.648 1.00 98.06 206 TRP A O 1
ATOM 1564 N N . SER A 1 207 ? -3.640 -6.368 18.048 1.00 97.62 207 SER A N 1
ATOM 1565 C CA . SER A 1 207 ? -2.910 -6.600 16.802 1.00 97.62 207 SER A CA 1
ATOM 1566 C C . SER A 1 207 ? -3.035 -5.419 15.833 1.00 97.62 207 SER A C 1
ATOM 1568 O O . SER A 1 207 ? -2.035 -5.003 15.247 1.00 97.62 207 SER A O 1
ATOM 1570 N N . VAL A 1 208 ? -4.222 -4.807 15.736 1.00 98.31 208 VAL A N 1
ATOM 1571 C CA . VAL A 1 208 ? -4.449 -3.601 14.928 1.00 98.31 208 VAL A CA 1
ATOM 1572 C C . VAL A 1 208 ? -3.696 -2.408 15.514 1.00 98.31 208 VAL A C 1
ATOM 1574 O O . VAL A 1 208 ? -3.095 -1.652 14.758 1.00 98.31 208 VAL A O 1
ATOM 1577 N N . LEU A 1 209 ? -3.657 -2.257 16.843 1.00 98.38 209 LEU A N 1
ATOM 1578 C CA . LEU A 1 209 ? -2.914 -1.178 17.497 1.00 98.38 209 LEU A CA 1
ATOM 1579 C C . LEU A 1 209 ? -1.412 -1.248 17.191 1.00 98.38 209 LEU A C 1
ATOM 1581 O O . LEU A 1 209 ? -0.822 -0.244 16.797 1.00 98.38 209 LEU A O 1
ATOM 1585 N N . VAL A 1 210 ? -0.799 -2.428 17.337 1.00 98.25 210 VAL A N 1
ATOM 1586 C C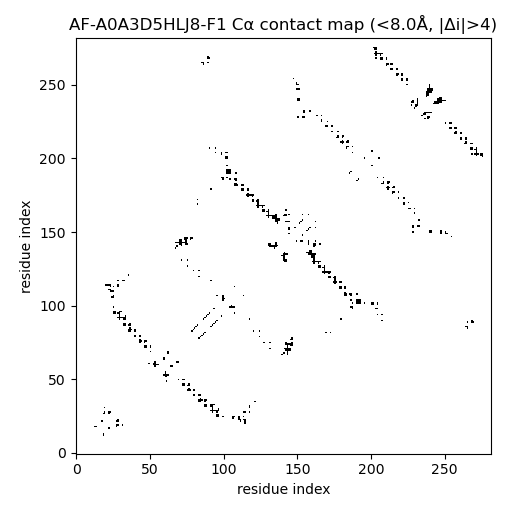A . VAL A 1 210 ? 0.620 -2.635 16.998 1.00 98.25 210 VAL A CA 1
ATOM 1587 C C . VAL A 1 210 ? 0.853 -2.360 15.514 1.00 98.25 210 VAL A C 1
ATOM 1589 O O . VAL A 1 210 ? 1.779 -1.635 15.156 1.00 98.25 210 VAL A O 1
ATOM 1592 N N . THR A 1 211 ? -0.029 -2.873 14.658 1.00 98.12 211 THR A N 1
ATOM 1593 C CA . THR A 1 211 ? 0.053 -2.664 13.210 1.00 98.12 211 THR A CA 1
ATOM 1594 C C . THR A 1 211 ? -0.022 -1.183 12.835 1.00 98.12 211 THR A C 1
ATOM 1596 O O . THR A 1 211 ? 0.755 -0.719 12.004 1.00 98.12 211 THR A O 1
ATOM 1599 N N . ALA A 1 212 ? -0.898 -0.410 13.478 1.00 98.25 212 ALA A N 1
ATOM 1600 C CA . ALA A 1 212 ? -1.023 1.022 13.237 1.00 98.25 212 ALA A CA 1
ATOM 1601 C C . ALA A 1 212 ? 0.259 1.791 13.610 1.00 98.25 212 ALA A C 1
ATOM 1603 O O . ALA A 1 212 ? 0.677 2.676 12.867 1.00 98.25 212 ALA A O 1
ATOM 1604 N N . PHE A 1 213 ? 0.935 1.430 14.706 1.00 98.50 213 PHE A N 1
ATOM 1605 C CA . PHE A 1 213 ? 2.237 2.022 15.034 1.00 98.50 213 PHE A CA 1
ATOM 1606 C C . PHE A 1 213 ? 3.319 1.660 14.017 1.00 98.50 213 PHE A C 1
ATOM 1608 O O . PHE A 1 213 ? 4.077 2.537 13.604 1.00 98.50 213 PHE A O 1
ATOM 1615 N N . LEU A 1 214 ? 3.380 0.396 13.587 1.00 98.00 214 LEU A N 1
ATOM 1616 C CA . LEU A 1 214 ? 4.324 -0.022 12.551 1.00 98.00 214 LEU A CA 1
ATOM 1617 C C . LEU A 1 214 ? 4.091 0.758 11.255 1.00 98.00 214 LEU A C 1
ATOM 1619 O O . LEU A 1 214 ? 5.054 1.258 10.680 1.00 98.00 214 LEU A O 1
ATOM 1623 N N . LEU A 1 215 ? 2.835 0.929 10.828 1.00 97.12 215 LEU A N 1
ATOM 1624 C CA . LEU A 1 215 ? 2.480 1.726 9.649 1.00 97.12 215 LEU A CA 1
ATOM 1625 C C . LEU A 1 215 ? 2.963 3.173 9.785 1.00 97.12 215 LEU A C 1
ATOM 1627 O O . LEU A 1 215 ? 3.631 3.682 8.887 1.00 97.12 215 LEU A O 1
ATOM 1631 N N . LEU A 1 216 ? 2.667 3.816 10.918 1.00 97.00 216 LEU A N 1
ATOM 1632 C CA . LEU A 1 216 ? 3.017 5.216 11.163 1.00 97.00 216 LEU A CA 1
ATOM 1633 C C . LEU A 1 216 ? 4.535 5.461 11.159 1.00 97.00 216 LEU A C 1
ATOM 1635 O O . LEU A 1 216 ? 4.974 6.521 10.723 1.00 97.00 216 LEU A O 1
ATOM 1639 N N . LEU A 1 217 ? 5.328 4.499 11.637 1.00 96.69 217 LEU A N 1
ATOM 1640 C CA . LEU A 1 217 ? 6.785 4.626 11.729 1.00 96.69 217 LEU A CA 1
ATOM 1641 C C . LEU A 1 217 ? 7.517 4.200 10.449 1.00 96.69 217 LEU A C 1
ATOM 1643 O O . LEU A 1 217 ? 8.545 4.785 10.116 1.00 96.69 217 LEU A O 1
ATOM 1647 N N . SER A 1 218 ? 7.014 3.189 9.737 1.00 96.88 218 SER A N 1
ATOM 1648 C CA . SER A 1 218 ? 7.713 2.591 8.589 1.00 96.88 218 SER A CA 1
ATOM 1649 C C . SER A 1 218 ? 7.374 3.248 7.248 1.00 96.88 218 SER A C 1
ATOM 1651 O O . SER A 1 218 ? 8.272 3.458 6.433 1.00 96.88 218 SER A O 1
ATOM 1653 N N . LEU A 1 219 ? 6.113 3.629 7.009 1.00 96.38 219 LEU A N 1
ATOM 1654 C CA . LEU A 1 219 ? 5.693 4.205 5.724 1.00 96.38 219 LEU A CA 1
ATOM 1655 C C . LEU A 1 219 ? 6.390 5.524 5.360 1.00 96.38 219 LEU A C 1
ATOM 1657 O O . LEU A 1 219 ? 6.707 5.695 4.182 1.00 96.38 219 LEU A O 1
ATOM 1661 N N . PRO A 1 220 ? 6.685 6.446 6.301 1.00 98.00 220 PRO A N 1
ATOM 1662 C CA . PRO A 1 220 ? 7.451 7.646 5.972 1.00 98.00 220 PRO A CA 1
ATOM 1663 C C . PRO A 1 220 ? 8.845 7.342 5.408 1.00 98.00 220 PRO A C 1
ATOM 1665 O O . PRO A 1 220 ? 9.344 8.105 4.584 1.00 98.00 220 PRO A O 1
ATOM 1668 N N . VAL A 1 221 ? 9.462 6.222 5.806 1.00 98.38 221 VAL A N 1
ATOM 1669 C CA . VAL A 1 221 ? 10.775 5.810 5.290 1.00 98.38 221 VAL A CA 1
ATOM 1670 C C . VAL A 1 221 ? 10.668 5.334 3.845 1.00 98.38 221 VAL A C 1
ATOM 1672 O O . VAL A 1 221 ? 11.470 5.766 3.016 1.00 98.38 221 VAL A O 1
ATOM 1675 N N . LEU A 1 222 ? 9.643 4.534 3.515 1.00 97.62 222 LEU A N 1
ATOM 1676 C CA . LEU A 1 222 ? 9.354 4.188 2.120 1.00 97.62 222 LEU A CA 1
ATOM 1677 C C . LEU A 1 222 ? 9.122 5.454 1.301 1.00 97.62 222 LEU A C 1
ATOM 1679 O O . LEU A 1 222 ? 9.799 5.637 0.297 1.00 97.62 222 LEU A O 1
ATOM 1683 N N . ALA A 1 223 ? 8.218 6.334 1.749 1.00 98.19 223 ALA A N 1
ATOM 1684 C CA . ALA A 1 223 ? 7.893 7.580 1.057 1.00 98.19 223 ALA A CA 1
ATOM 1685 C C . ALA A 1 223 ? 9.148 8.426 0.787 1.00 98.19 223 ALA A C 1
ATOM 1687 O O . ALA A 1 223 ? 9.324 8.918 -0.324 1.00 98.19 223 ALA A O 1
ATOM 1688 N N . GLY A 1 224 ? 10.062 8.526 1.759 1.00 98.44 224 GLY A N 1
ATOM 1689 C CA . GLY A 1 224 ? 11.361 9.171 1.571 1.00 98.44 224 GLY A CA 1
ATOM 1690 C C . GLY A 1 224 ? 12.212 8.500 0.487 1.00 98.44 224 GLY A C 1
ATOM 1691 O O . GLY A 1 224 ? 12.721 9.188 -0.396 1.00 98.44 224 GLY A O 1
ATOM 1692 N N . ALA A 1 225 ? 12.326 7.168 0.506 1.00 98.56 225 ALA A N 1
ATOM 1693 C CA . ALA A 1 225 ? 13.081 6.407 -0.493 1.00 98.56 225 ALA A CA 1
ATOM 1694 C C . ALA A 1 225 ? 12.546 6.615 -1.916 1.00 98.56 225 ALA A C 1
ATOM 1696 O O . ALA A 1 225 ? 13.308 6.927 -2.831 1.00 98.56 225 ALA A O 1
ATOM 1697 N N . ILE A 1 226 ? 11.230 6.488 -2.103 1.00 98.38 226 ILE A N 1
ATOM 1698 C CA . ILE A 1 226 ? 10.608 6.649 -3.421 1.00 98.38 226 ILE A CA 1
ATOM 1699 C C . ILE A 1 226 ? 10.508 8.121 -3.853 1.00 98.38 226 ILE A C 1
ATOM 1701 O O . ILE A 1 226 ? 10.487 8.385 -5.050 1.00 98.38 226 ILE A O 1
ATOM 1705 N N . THR A 1 227 ? 10.531 9.087 -2.924 1.00 98.56 227 THR A N 1
ATOM 1706 C CA . THR A 1 227 ? 10.700 10.518 -3.247 1.00 98.56 227 THR A CA 1
ATOM 1707 C C . THR A 1 227 ? 12.104 10.796 -3.778 1.00 98.56 227 THR A C 1
ATOM 1709 O O . THR A 1 227 ? 12.231 11.416 -4.827 1.00 98.56 227 THR A O 1
ATOM 1712 N N . MET A 1 228 ? 13.152 10.309 -3.101 1.00 98.56 228 MET A N 1
ATOM 1713 C CA . MET A 1 228 ? 14.536 10.430 -3.586 1.00 98.56 228 MET A CA 1
ATOM 1714 C C . MET A 1 228 ? 14.702 9.779 -4.963 1.00 98.56 228 MET A C 1
ATOM 1716 O O . MET A 1 228 ? 15.366 10.319 -5.842 1.00 98.56 228 MET A O 1
ATOM 1720 N N . LEU A 1 229 ? 14.031 8.646 -5.187 1.00 98.44 229 LEU A N 1
ATOM 1721 C CA . LEU A 1 229 ? 14.038 7.979 -6.483 1.00 98.44 229 LEU A CA 1
ATOM 1722 C C . LEU A 1 229 ? 13.333 8.829 -7.547 1.00 98.44 229 LEU A C 1
ATOM 1724 O O . LEU A 1 229 ? 13.839 8.977 -8.655 1.00 98.44 229 LEU A O 1
ATOM 1728 N N . LEU A 1 230 ? 12.179 9.415 -7.215 1.00 98.12 230 LEU A N 1
ATOM 1729 C CA . LEU A 1 230 ? 11.456 10.310 -8.116 1.00 98.12 230 LEU A CA 1
ATOM 1730 C C . LEU A 1 230 ? 12.303 11.530 -8.502 1.00 98.12 230 LEU A C 1
ATOM 1732 O O . LEU A 1 230 ? 12.247 11.970 -9.653 1.00 98.12 230 LEU A O 1
ATOM 1736 N N . THR A 1 231 ? 13.099 12.062 -7.567 1.00 98.19 231 THR A N 1
ATOM 1737 C CA . THR A 1 231 ? 14.005 13.182 -7.841 1.00 98.19 231 THR A CA 1
ATOM 1738 C C . THR A 1 231 ? 15.212 12.786 -8.676 1.00 98.19 231 THR A C 1
ATOM 1740 O O . THR A 1 231 ? 15.591 13.556 -9.560 1.00 98.19 231 THR A O 1
ATOM 1743 N N . ASP A 1 232 ? 15.749 11.577 -8.493 1.00 98.12 232 ASP A N 1
ATOM 1744 C CA . ASP A 1 232 ? 16.824 11.058 -9.347 1.00 98.12 232 ASP A CA 1
ATOM 1745 C C . ASP A 1 232 ? 16.344 10.902 -10.794 1.00 98.12 232 ASP A C 1
ATOM 1747 O O . ASP A 1 232 ? 17.076 11.180 -11.740 1.00 98.12 232 ASP A O 1
ATOM 1751 N N . ARG A 1 233 ? 15.076 10.521 -10.974 1.00 97.38 233 ARG A N 1
ATOM 1752 C CA . ARG A 1 233 ? 14.458 10.359 -12.294 1.00 97.38 233 ARG A CA 1
ATOM 1753 C C . ARG A 1 233 ? 14.144 11.680 -12.997 1.00 97.38 233 ARG A C 1
ATOM 1755 O O . ARG A 1 233 ? 14.328 11.777 -14.204 1.00 97.38 233 ARG A O 1
ATOM 1762 N N . ASN A 1 234 ? 13.645 12.679 -12.265 1.00 97.62 234 ASN A N 1
ATOM 1763 C CA . ASN A 1 234 ? 12.998 13.851 -12.878 1.00 97.62 234 ASN A CA 1
ATOM 1764 C C . ASN A 1 234 ? 13.700 15.190 -12.617 1.00 97.62 234 ASN A C 1
ATOM 1766 O O . ASN A 1 234 ? 13.442 16.161 -13.324 1.00 97.62 234 ASN A O 1
ATOM 1770 N N . PHE A 1 235 ? 14.561 15.272 -11.602 1.00 97.12 235 PHE A N 1
ATOM 1771 C CA . PHE A 1 235 ? 15.141 16.536 -11.133 1.00 97.12 235 PHE A CA 1
ATOM 1772 C C . PHE A 1 235 ? 16.676 16.530 -11.112 1.00 97.12 235 PHE A C 1
ATOM 1774 O O . PHE A 1 235 ? 17.282 17.503 -10.667 1.00 97.12 235 PHE A O 1
ATOM 1781 N N . GLY A 1 236 ? 17.308 15.466 -11.617 1.00 94.69 236 GLY A N 1
ATOM 1782 C CA . GLY A 1 236 ? 18.763 15.372 -11.747 1.00 94.69 236 GLY A CA 1
ATOM 1783 C C . GLY A 1 236 ? 19.501 15.239 -10.415 1.00 94.69 236 GLY A C 1
ATOM 1784 O O . GLY A 1 236 ? 20.679 15.587 -10.340 1.00 94.69 236 GLY A O 1
ATOM 1785 N N . THR A 1 237 ? 18.823 14.771 -9.361 1.00 97.94 237 THR A N 1
ATOM 1786 C CA . THR A 1 237 ? 19.520 14.326 -8.149 1.00 97.94 237 THR A CA 1
ATOM 1787 C C . THR A 1 237 ? 20.215 12.989 -8.406 1.00 97.94 237 THR A C 1
ATOM 1789 O O . THR A 1 237 ? 19.969 12.329 -9.415 1.00 97.94 237 THR A O 1
ATOM 1792 N N . THR A 1 238 ? 21.128 12.610 -7.516 1.00 97.50 238 THR A N 1
ATOM 1793 C CA . THR A 1 238 ? 21.950 11.403 -7.668 1.00 97.50 238 THR A CA 1
ATOM 1794 C C . THR A 1 238 ? 22.044 10.634 -6.353 1.00 97.50 238 THR A C 1
ATOM 1796 O O . THR A 1 238 ? 23.121 10.194 -5.964 1.00 97.50 238 THR A O 1
ATOM 1799 N N . PHE A 1 239 ? 20.929 10.487 -5.631 1.00 98.31 239 PHE A N 1
ATOM 1800 C CA . PHE A 1 239 ? 20.888 9.763 -4.354 1.00 98.31 239 PHE A CA 1
ATOM 1801 C C . PHE A 1 239 ? 21.314 8.299 -4.506 1.00 98.31 239 PHE A C 1
ATOM 1803 O O . PHE A 1 239 ? 22.036 7.772 -3.656 1.00 98.31 239 PHE A O 1
ATOM 1810 N N . PHE A 1 240 ? 20.891 7.651 -5.591 1.00 98.19 240 PHE A N 1
ATOM 1811 C CA . PHE A 1 240 ? 21.109 6.228 -5.842 1.00 98.19 240 PHE A CA 1
ATOM 1812 C C . PHE A 1 240 ? 21.993 5.947 -7.064 1.00 98.19 240 PHE A C 1
ATOM 1814 O O . PHE A 1 240 ? 22.136 4.787 -7.444 1.00 98.19 240 PHE A O 1
ATOM 1821 N N . ASP A 1 241 ? 22.587 6.974 -7.681 1.00 96.88 241 ASP A N 1
ATOM 1822 C CA . ASP A 1 241 ? 23.488 6.833 -8.832 1.00 96.88 241 ASP A CA 1
ATOM 1823 C C . ASP A 1 241 ? 24.968 6.970 -8.418 1.00 96.88 241 ASP A C 1
ATOM 1825 O O . ASP A 1 241 ? 25.409 8.080 -8.092 1.00 96.88 241 ASP A O 1
ATOM 1829 N N . PRO A 1 242 ? 25.775 5.890 -8.493 1.00 96.31 242 PRO A N 1
ATOM 1830 C CA . PRO A 1 242 ? 27.208 5.938 -8.209 1.00 96.31 242 PRO A CA 1
ATOM 1831 C C . PRO A 1 242 ? 27.987 6.952 -9.050 1.00 96.31 242 PRO A C 1
ATOM 1833 O O . PRO A 1 242 ? 28.971 7.508 -8.563 1.00 96.31 242 PRO A O 1
ATOM 1836 N N . ALA A 1 243 ? 27.569 7.221 -10.294 1.00 95.38 243 ALA A N 1
ATOM 1837 C CA . ALA A 1 243 ? 28.258 8.178 -11.160 1.00 95.38 243 ALA A CA 1
ATOM 1838 C C . ALA A 1 243 ? 28.170 9.617 -10.622 1.00 95.38 243 ALA A C 1
ATOM 1840 O O . ALA A 1 243 ? 29.082 10.415 -10.835 1.00 95.38 243 ALA A O 1
ATOM 1841 N N . GLY A 1 244 ? 27.101 9.926 -9.881 1.00 94.88 244 GLY A N 1
ATOM 1842 C CA . GLY A 1 244 ? 26.902 11.188 -9.173 1.00 94.88 244 GLY A CA 1
ATOM 1843 C C . GLY A 1 244 ? 27.231 11.138 -7.678 1.00 94.88 244 GLY A C 1
ATOM 1844 O O . GLY A 1 244 ? 26.843 12.052 -6.953 1.00 94.88 244 GLY A O 1
ATOM 1845 N N . GLY A 1 245 ? 27.911 10.085 -7.205 1.00 96.06 245 GLY A N 1
ATOM 1846 C CA . GLY A 1 245 ? 28.305 9.913 -5.800 1.00 96.06 245 GLY A CA 1
ATOM 1847 C C . GLY A 1 245 ? 27.242 9.302 -4.876 1.00 96.06 245 GLY A C 1
ATOM 1848 O O . GLY A 1 245 ? 27.459 9.268 -3.666 1.00 96.06 245 GLY A O 1
ATOM 1849 N N . GLY A 1 246 ? 26.116 8.835 -5.421 1.00 97.31 246 GLY A N 1
ATOM 1850 C CA . GLY A 1 246 ? 25.069 8.117 -4.692 1.00 97.31 246 GLY A CA 1
ATOM 1851 C C . GLY A 1 246 ? 25.372 6.638 -4.461 1.00 97.31 246 GLY A C 1
ATOM 1852 O O . GLY A 1 246 ? 26.387 6.108 -4.914 1.00 97.31 246 GLY A O 1
ATOM 1853 N N . ASP A 1 247 ? 24.457 5.952 -3.776 1.00 97.44 247 ASP A N 1
ATOM 1854 C CA . ASP A 1 247 ? 24.590 4.527 -3.451 1.00 97.44 247 ASP A CA 1
ATOM 1855 C C . ASP A 1 247 ? 23.279 3.754 -3.707 1.00 97.44 247 ASP A C 1
ATOM 1857 O O . ASP A 1 247 ? 22.303 3.937 -2.978 1.00 97.44 247 ASP A O 1
ATOM 1861 N N . PRO A 1 248 ? 23.227 2.839 -4.693 1.00 96.00 248 PRO A N 1
ATOM 1862 C CA . PRO A 1 248 ? 22.074 1.968 -4.914 1.00 96.00 248 PRO A CA 1
ATOM 1863 C C . PRO A 1 248 ? 21.714 1.094 -3.701 1.00 96.00 248 PRO A C 1
ATOM 1865 O O . PRO A 1 248 ? 20.551 0.724 -3.529 1.00 96.00 248 PRO A O 1
ATOM 1868 N N . ILE A 1 249 ? 22.684 0.748 -2.845 1.00 98.00 249 ILE A N 1
ATOM 1869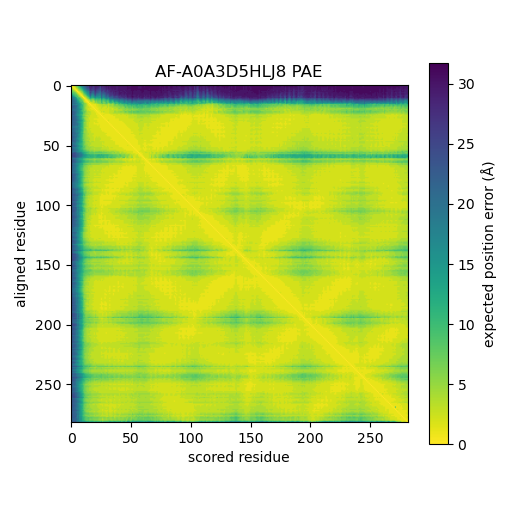 C CA . ILE A 1 249 ? 22.455 -0.074 -1.648 1.00 98.00 249 ILE A CA 1
ATOM 1870 C C . ILE A 1 249 ? 21.678 0.717 -0.589 1.00 98.00 249 ILE A C 1
ATOM 1872 O O . ILE A 1 249 ? 20.844 0.138 0.115 1.00 98.00 249 ILE A O 1
ATOM 1876 N N . LEU A 1 250 ? 21.845 2.045 -0.526 1.00 98.12 250 LEU A N 1
ATOM 1877 C CA . LEU A 1 250 ? 21.041 2.909 0.342 1.00 98.12 250 LEU A CA 1
ATOM 1878 C C . LEU A 1 250 ? 19.543 2.711 0.091 1.00 98.12 250 LEU A C 1
ATOM 1880 O O . LEU A 1 250 ? 18.776 2.591 1.048 1.00 98.12 250 LEU A O 1
ATOM 1884 N N . TYR A 1 251 ? 19.124 2.610 -1.176 1.00 98.38 251 TYR A N 1
ATOM 1885 C CA . TYR A 1 251 ? 17.726 2.336 -1.504 1.00 98.38 251 TYR A CA 1
ATOM 1886 C C . TYR A 1 251 ? 17.258 1.027 -0.866 1.00 98.38 251 TYR A C 1
ATOM 1888 O O . TYR A 1 251 ? 16.190 0.988 -0.263 1.00 98.38 251 TYR A O 1
ATOM 1896 N N . GLN A 1 252 ? 18.056 -0.042 -0.952 1.00 97.81 252 GLN A N 1
ATOM 1897 C CA . GLN A 1 252 ? 17.697 -1.340 -0.374 1.00 97.81 252 GLN A CA 1
ATOM 1898 C C . GLN A 1 252 ? 17.538 -1.257 1.144 1.00 97.81 252 GLN A C 1
ATOM 1900 O O . GLN A 1 252 ? 16.595 -1.832 1.685 1.00 97.81 252 GLN A O 1
ATOM 1905 N N . HIS A 1 253 ? 18.417 -0.522 1.829 1.00 98.19 253 HIS A N 1
ATOM 1906 C CA . HIS A 1 253 ? 18.297 -0.306 3.268 1.00 98.19 253 HIS A CA 1
ATOM 1907 C C . HIS A 1 253 ? 17.003 0.418 3.630 1.00 98.19 253 HIS A C 1
ATOM 1909 O O . HIS A 1 253 ? 16.292 -0.029 4.526 1.00 98.19 253 HIS A O 1
ATOM 1915 N N . LEU A 1 254 ? 16.666 1.497 2.922 1.00 98.25 254 LEU A N 1
ATOM 1916 C CA . LEU A 1 254 ? 15.439 2.251 3.179 1.00 98.25 254 LEU A CA 1
ATOM 1917 C C . LEU A 1 254 ? 14.189 1.437 2.829 1.00 98.25 254 LEU A C 1
ATOM 1919 O O . LEU A 1 254 ? 13.233 1.399 3.603 1.00 98.25 254 LEU A O 1
ATOM 1923 N N . PHE A 1 255 ? 14.218 0.741 1.692 1.00 98.19 255 PHE A N 1
ATOM 1924 C CA . PHE A 1 255 ? 13.129 -0.113 1.244 1.00 98.19 255 PHE A CA 1
ATOM 1925 C C . PHE A 1 255 ? 12.870 -1.232 2.246 1.00 98.19 255 PHE A C 1
ATOM 1927 O O . PHE A 1 255 ? 11.734 -1.406 2.663 1.00 98.19 255 PHE A O 1
ATOM 1934 N N . TRP A 1 256 ? 13.897 -1.961 2.692 1.00 98.19 256 TRP A N 1
ATOM 1935 C CA . TRP A 1 256 ? 13.723 -3.073 3.633 1.00 98.19 256 TRP A CA 1
ATOM 1936 C C . TRP A 1 256 ? 13.526 -2.639 5.083 1.00 98.19 256 TRP A C 1
ATOM 1938 O O . TRP A 1 256 ? 12.917 -3.389 5.849 1.00 98.19 256 TRP A O 1
ATOM 1948 N N . PHE A 1 257 ? 13.944 -1.422 5.450 1.00 97.56 257 PHE A N 1
ATOM 1949 C CA . PHE A 1 257 ? 13.518 -0.801 6.704 1.00 97.56 257 PHE A CA 1
ATOM 1950 C C . PHE A 1 257 ? 11.994 -0.676 6.758 1.00 97.56 257 PHE A C 1
ATOM 1952 O O . PHE A 1 257 ? 11.409 -0.857 7.819 1.00 97.56 257 PHE A O 1
ATOM 1959 N N . PHE A 1 258 ? 11.346 -0.406 5.623 1.00 96.75 258 PHE A N 1
ATOM 1960 C CA . PHE A 1 258 ? 9.893 -0.480 5.498 1.00 96.75 258 PHE A CA 1
ATOM 1961 C C . PHE A 1 258 ? 9.385 -1.915 5.275 1.00 96.75 258 PHE A C 1
ATOM 1963 O O . PHE A 1 258 ? 8.460 -2.351 5.956 1.00 96.75 258 PHE A O 1
ATOM 1970 N N . GLY A 1 259 ? 9.986 -2.653 4.342 1.00 94.88 259 GLY A N 1
ATOM 1971 C CA . GLY A 1 259 ? 9.451 -3.903 3.807 1.00 94.88 259 GLY A CA 1
ATOM 1972 C C . GLY A 1 259 ? 9.360 -5.019 4.843 1.00 94.88 259 GLY A C 1
ATOM 1973 O O . GLY A 1 259 ? 8.411 -5.796 4.829 1.00 94.88 259 GLY A O 1
ATOM 1974 N N . HIS A 1 260 ? 10.297 -5.086 5.795 1.00 96.38 260 HIS A N 1
ATOM 1975 C CA . HIS A 1 260 ? 10.220 -6.105 6.846 1.00 96.38 260 HIS A CA 1
ATOM 1976 C C . HIS A 1 260 ? 9.146 -5.791 7.906 1.00 96.38 260 HIS A C 1
ATOM 1978 O O . HIS A 1 260 ? 8.362 -6.675 8.246 1.00 96.38 260 HIS A O 1
ATOM 1984 N N . PRO A 1 261 ? 9.016 -4.550 8.418 1.00 96.94 261 PRO A N 1
ATOM 1985 C CA . PRO A 1 261 ? 7.825 -4.146 9.166 1.00 96.94 261 PRO A CA 1
ATOM 1986 C C . PRO A 1 261 ? 6.513 -4.354 8.410 1.00 96.94 261 PRO A C 1
ATOM 1988 O O . PRO A 1 261 ? 5.518 -4.733 9.025 1.00 96.94 261 PRO A O 1
ATOM 1991 N N . GLU A 1 262 ? 6.499 -4.136 7.097 1.00 95.38 262 GLU A N 1
ATOM 1992 C CA . GLU A 1 262 ? 5.305 -4.309 6.276 1.00 95.38 262 GLU A CA 1
ATOM 1993 C C . GLU A 1 262 ? 4.802 -5.754 6.262 1.00 95.38 262 GLU A C 1
ATOM 1995 O O . GLU A 1 262 ? 3.623 -5.978 6.537 1.00 95.38 262 GLU A O 1
ATOM 2000 N N . VAL A 1 263 ? 5.668 -6.755 6.109 1.00 95.75 263 VAL A N 1
ATOM 2001 C CA . VAL A 1 263 ? 5.194 -8.147 6.185 1.00 95.75 263 VAL A CA 1
ATOM 2002 C C . VAL A 1 263 ? 4.598 -8.487 7.562 1.00 95.75 263 VAL A C 1
ATOM 2004 O O . VAL A 1 263 ? 3.664 -9.289 7.651 1.00 95.75 263 VAL A O 1
ATOM 2007 N N . TYR A 1 264 ? 5.049 -7.827 8.640 1.00 96.50 264 TYR A N 1
ATOM 2008 C CA . TYR A 1 264 ? 4.403 -7.936 9.954 1.00 96.50 264 TYR A CA 1
ATOM 2009 C C . TYR A 1 264 ? 3.050 -7.220 10.009 1.00 96.50 264 TYR A C 1
ATOM 2011 O O . TYR A 1 264 ? 2.095 -7.761 10.569 1.00 96.50 264 TYR A O 1
ATOM 2019 N N . ILE A 1 265 ? 2.946 -6.035 9.407 1.00 95.12 265 ILE A N 1
ATOM 2020 C CA . ILE A 1 265 ? 1.688 -5.291 9.253 1.00 95.12 265 ILE A CA 1
ATOM 2021 C C . ILE A 1 265 ? 0.626 -6.158 8.557 1.00 95.12 265 ILE A C 1
ATOM 2023 O O . ILE A 1 265 ? -0.542 -6.113 8.941 1.00 95.12 265 ILE A O 1
ATOM 2027 N N . LEU A 1 266 ? 1.017 -6.978 7.575 1.00 93.38 266 LEU A N 1
ATOM 2028 C CA . LEU A 1 266 ? 0.092 -7.872 6.871 1.00 93.38 266 LEU A CA 1
ATOM 2029 C C . LEU A 1 266 ? -0.384 -9.046 7.744 1.00 93.38 266 LEU A C 1
ATOM 2031 O O . LEU A 1 266 ? -1.565 -9.398 7.713 1.00 93.38 266 LEU A O 1
ATOM 2035 N N . ILE A 1 267 ? 0.510 -9.660 8.528 1.00 96.25 267 ILE A N 1
ATOM 2036 C CA . ILE A 1 267 ? 0.193 -10.898 9.260 1.00 96.25 267 ILE A CA 1
ATOM 2037 C C . ILE A 1 267 ? -0.424 -10.668 10.646 1.00 96.25 267 ILE A C 1
ATOM 2039 O O . ILE A 1 267 ? -1.268 -11.458 11.074 1.00 96.25 267 ILE A O 1
ATOM 2043 N N . LEU A 1 268 ? -0.048 -9.598 11.357 1.00 97.50 268 LEU A N 1
ATOM 2044 C CA . LEU A 1 268 ? -0.477 -9.361 12.741 1.00 97.50 268 LEU A CA 1
ATOM 2045 C C . LEU A 1 268 ? -2.007 -9.299 12.897 1.00 97.50 268 LEU A C 1
ATOM 2047 O O . LEU A 1 268 ? -2.526 -9.996 13.774 1.00 97.50 268 LEU A O 1
ATOM 2051 N N . PRO A 1 269 ? -2.767 -8.572 12.052 1.00 96.38 269 PRO A N 1
ATOM 2052 C CA . PRO A 1 269 ? -4.227 -8.598 12.120 1.00 96.38 269 PRO A CA 1
ATOM 2053 C C . PRO A 1 269 ? -4.803 -9.988 11.837 1.00 96.38 269 PRO A C 1
ATOM 2055 O O . PRO A 1 269 ? -5.815 -10.362 12.425 1.00 96.38 269 PRO A O 1
ATOM 2058 N N . GLY A 1 270 ? -4.141 -10.784 10.989 1.00 96.06 270 GLY A N 1
ATOM 2059 C CA . GLY A 1 270 ? -4.505 -12.178 10.730 1.00 96.06 270 GLY A CA 1
ATOM 2060 C C . GLY A 1 270 ? -4.398 -13.038 11.986 1.00 96.06 270 GLY A C 1
ATOM 2061 O O . GLY A 1 270 ? -5.345 -13.747 12.328 1.00 96.06 270 GLY A O 1
ATOM 2062 N N . PHE A 1 271 ? -3.302 -12.906 12.738 1.00 97.38 271 PHE A N 1
ATOM 2063 C CA . PHE A 1 271 ? -3.174 -13.538 14.055 1.00 97.38 271 PHE A CA 1
ATOM 2064 C C . PHE A 1 271 ? -4.241 -13.048 15.032 1.00 97.38 271 PHE A C 1
ATOM 2066 O O . PHE A 1 271 ? -4.801 -13.855 15.773 1.00 97.38 271 PHE A O 1
ATOM 2073 N N . GLY A 1 272 ? -4.570 -11.756 15.004 1.00 96.25 272 GLY A N 1
ATOM 2074 C CA . GLY A 1 272 ? -5.666 -11.183 15.778 1.00 96.25 272 GLY A CA 1
ATOM 2075 C C . GLY A 1 272 ? -7.011 -11.853 15.486 1.00 96.25 272 GLY A C 1
ATOM 2076 O O . GLY A 1 272 ? -7.683 -12.308 16.411 1.00 96.25 272 GLY A O 1
ATOM 2077 N N . ILE A 1 273 ? -7.384 -11.965 14.208 1.00 95.38 273 ILE A N 1
ATOM 2078 C CA . ILE A 1 273 ? -8.633 -12.605 13.769 1.00 95.38 273 ILE A CA 1
ATOM 2079 C C . ILE A 1 273 ? -8.669 -14.072 14.206 1.00 95.38 273 ILE A C 1
ATOM 2081 O O . ILE A 1 273 ? -9.639 -14.499 14.832 1.00 95.38 273 ILE A O 1
ATOM 2085 N N . ILE A 1 274 ? -7.607 -14.837 13.931 1.00 96.56 274 ILE A N 1
ATOM 2086 C CA . ILE A 1 274 ? -7.530 -16.259 14.299 1.00 96.56 274 ILE A CA 1
ATOM 2087 C C . ILE A 1 274 ? -7.651 -16.430 15.815 1.00 96.56 274 ILE A C 1
ATOM 2089 O O . ILE A 1 274 ? -8.427 -17.265 16.273 1.00 96.56 274 ILE A O 1
ATOM 2093 N N . SER A 1 275 ? -6.943 -15.608 16.596 1.00 95.00 275 SER A N 1
ATOM 2094 C CA . SER A 1 275 ? -7.000 -15.654 18.062 1.00 95.00 275 SER A CA 1
ATOM 2095 C C . SER A 1 275 ? -8.425 -15.435 18.574 1.00 95.00 275 SER A C 1
ATOM 2097 O O . SER A 1 275 ? -8.875 -16.141 19.475 1.00 95.00 275 SER A O 1
ATOM 2099 N N . HIS A 1 276 ? -9.165 -14.506 17.961 1.00 91.56 276 HIS A N 1
ATOM 2100 C CA . HIS A 1 276 ? -10.573 -14.285 18.283 1.00 91.56 276 HIS A CA 1
ATOM 2101 C C . HIS A 1 276 ? -11.452 -15.488 17.971 1.00 91.56 276 HIS A C 1
ATOM 2103 O O . HIS A 1 276 ? -12.214 -15.913 18.838 1.00 91.56 276 HIS A O 1
ATOM 2109 N N . VAL A 1 277 ? -11.337 -16.046 16.765 1.00 95.19 277 VAL A N 1
ATOM 2110 C CA . VAL A 1 277 ? -12.133 -17.206 16.346 1.00 95.19 277 VAL A CA 1
ATOM 2111 C C . VAL A 1 277 ? -11.867 -18.393 17.269 1.00 95.19 277 VAL A C 1
ATOM 2113 O O . VAL A 1 277 ? -12.812 -18.947 17.823 1.00 95.19 277 VAL A O 1
ATOM 2116 N N . VAL A 1 278 ? -10.597 -18.737 17.505 1.00 95.88 278 VAL A N 1
ATOM 2117 C CA . VAL A 1 278 ? -10.226 -19.863 18.376 1.00 95.88 278 VAL A CA 1
ATOM 2118 C C . VAL A 1 278 ? -10.786 -19.659 19.780 1.00 95.88 278 VAL A C 1
ATOM 2120 O O . VAL A 1 278 ? -11.533 -20.508 20.242 1.00 95.88 278 VAL A O 1
ATOM 2123 N N . SER A 1 279 ? -10.538 -18.505 20.411 1.00 93.00 279 SER A N 1
ATOM 2124 C CA . SER A 1 279 ? -11.016 -18.233 21.780 1.00 93.00 279 SER A CA 1
ATOM 2125 C C . SER A 1 279 ? -12.542 -18.233 21.946 1.00 93.00 279 SER A C 1
ATOM 2127 O O . SER A 1 279 ? -13.026 -18.330 23.069 1.00 93.00 279 SER A O 1
ATOM 2129 N N . THR A 1 280 ? -13.297 -18.097 20.852 1.00 93.62 280 THR A N 1
ATOM 2130 C CA . THR A 1 280 ? -14.767 -18.076 20.881 1.00 93.62 280 THR A CA 1
ATOM 2131 C C . THR A 1 280 ? -15.370 -19.473 20.728 1.00 93.62 280 THR A C 1
ATOM 2133 O O . THR A 1 280 ? -16.440 -19.733 21.272 1.00 93.62 280 THR A O 1
ATOM 2136 N N . PHE A 1 281 ? -14.718 -20.356 19.966 1.00 96.06 281 PHE A N 1
ATOM 2137 C CA . PHE A 1 281 ? -15.285 -21.646 19.557 1.00 96.06 281 PHE A CA 1
ATOM 2138 C C . PHE A 1 281 ? -14.556 -22.877 20.124 1.00 96.06 281 PHE A C 1
ATOM 2140 O O . PHE A 1 281 ? -14.996 -23.994 19.849 1.00 96.06 281 PHE A O 1
ATOM 2147 N N . SER A 1 282 ? -13.466 -22.700 20.881 1.00 90.12 282 SER A N 1
ATOM 2148 C CA . SER A 1 282 ? -12.788 -23.768 21.640 1.00 90.12 282 SER A CA 1
ATOM 2149 C C . SER A 1 282 ? -13.320 -23.877 23.063 1.00 90.12 282 SER A C 1
ATOM 2151 O O . SER A 1 282 ? -13.575 -25.015 23.506 1.00 90.12 282 SER A O 1
#

pLDDT: mean 94.66, std 10.63, range [40.72, 98.81]